Protein AF-A0A358XTC1-F1 (afdb_monomer)

Radius of gyration: 21.48 Å;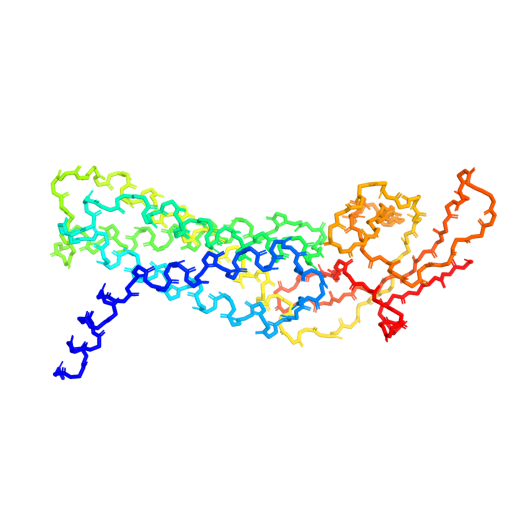 Cα contacts (8 Å, |Δi|>4): 355; chains: 1; bounding box: 46×31×72 Å

pLDDT: mean 82.78, std 14.04, range [40.97, 97.81]

Secondary structure (DSSP, 8-state):
-HHHHHHHHHHHHTHHHHHHHHHHHHHHHHHHHHHH--HHHHHHHHHHHHHHHHHHHHHHTSHHHHTTTHHHHHHHHHHHHHHHHHHHHEEESSTTTTHHHHHHHHHHHHHHHHHHHHTTSSPPPTTS-HHHHHHHHHHHHHHHHHHHHHHHHHTT--EEEEEEEEEEEEEPS--BTTB--EEEEESSTTT-EEEEEETTPPPPSSSSPPPEEEEEEEEE-TTS-EEEESEE-STTTTTEEEE-

Foldseek 3Di:
DVVVVVVLVVCLVCLVVLLVVLVVVLVCCVQCVQVPDDLVVLVVLLVSLVVSVVSCLVNQQDPVCVVVVVSLVSSLSSLLSSLVSLLQFKQFLDSCVCLVVLLVQLVVQLVVVVVCVVVVVGDHDPVDDPVVSSVSSSVSSSSSSNSVVSSQFPPPFDAWDDKWKWWWADFDPPPRNYDTWIFTATPPCSSGTGTAAAAQDDFDDDPVTDIWMKIFTWTQTPVRIIIGGRYDHPVNCVGMDTDD

Mean predicted aligned error: 7.84 Å

Structure (mmCIF, N/CA/C/O backbone):
data_AF-A0A358XTC1-F1
#
_entry.id   AF-A0A358XTC1-F1
#
loop_
_atom_site.group_PDB
_atom_site.id
_atom_site.type_symbol
_atom_site.label_atom_id
_atom_site.label_alt_id
_atom_site.label_comp_id
_atom_site.label_asym_id
_atom_site.label_entity_id
_atom_site.label_seq_id
_atom_site.pdbx_PDB_ins_code
_atom_site.Cartn_x
_atom_site.Cartn_y
_atom_site.Cartn_z
_atom_site.occupancy
_atom_site.B_iso_or_equiv
_atom_site.auth_seq_id
_atom_site.auth_comp_id
_atom_site.auth_asym_id
_atom_site.auth_atom_id
_atom_site.pdbx_PDB_model_num
ATOM 1 N N . MET A 1 1 ? 1.860 5.366 35.674 1.00 51.00 1 MET A N 1
ATOM 2 C CA . MET A 1 1 ? 0.379 5.425 35.571 1.00 51.00 1 MET A CA 1
ATOM 3 C C . MET A 1 1 ? -0.153 6.799 35.137 1.00 51.00 1 MET A C 1
ATOM 5 O O . MET A 1 1 ? -0.854 6.856 34.137 1.00 51.00 1 MET A O 1
ATOM 9 N N . ARG A 1 2 ? 0.232 7.910 35.792 1.00 54.53 2 ARG A N 1
ATOM 10 C CA . ARG A 1 2 ? -0.269 9.278 35.498 1.00 54.53 2 ARG A CA 1
ATOM 11 C C . ARG A 1 2 ? 0.039 9.803 34.082 1.00 54.53 2 ARG A C 1
ATOM 13 O O . ARG A 1 2 ? -0.795 10.479 33.496 1.00 54.53 2 ARG A O 1
ATOM 20 N N . ILE A 1 3 ? 1.214 9.480 33.532 1.00 47.91 3 ILE A N 1
ATOM 21 C CA . ILE A 1 3 ? 1.627 9.902 32.178 1.00 47.91 3 ILE A CA 1
ATOM 22 C C . ILE A 1 3 ? 0.848 9.136 31.104 1.00 47.91 3 ILE A C 1
ATOM 24 O O . ILE A 1 3 ? 0.299 9.756 30.208 1.00 47.91 3 ILE A O 1
ATOM 28 N N . ILE A 1 4 ? 0.720 7.812 31.240 1.00 51.00 4 ILE A N 1
ATOM 29 C CA . ILE A 1 4 ? -0.039 6.960 30.305 1.00 51.00 4 ILE A CA 1
ATOM 30 C C . ILE A 1 4 ? -1.522 7.364 30.278 1.00 51.00 4 ILE A C 1
ATOM 32 O O . ILE A 1 4 ? -2.115 7.459 29.207 1.00 51.00 4 ILE A O 1
ATOM 36 N N . GLN A 1 5 ? -2.111 7.674 31.439 1.00 48.66 5 GLN A N 1
ATOM 37 C CA . GLN A 1 5 ? -3.472 8.215 31.511 1.00 48.66 5 GLN A CA 1
ATOM 38 C C . GLN A 1 5 ? -3.586 9.595 30.852 1.00 48.66 5 GLN A C 1
ATOM 40 O O . GLN A 1 5 ? -4.481 9.784 30.038 1.00 48.66 5 GLN A O 1
ATOM 45 N N . LYS A 1 6 ? -2.664 10.529 31.125 1.00 51.84 6 LYS A N 1
ATOM 46 C CA . LYS A 1 6 ? -2.651 11.848 30.464 1.00 51.84 6 LYS A CA 1
ATOM 47 C C . LYS A 1 6 ? -2.491 11.741 28.945 1.00 51.84 6 LYS A C 1
ATOM 49 O O . LYS A 1 6 ? -3.204 12.425 28.223 1.00 51.84 6 LYS A O 1
ATOM 54 N N . LEU A 1 7 ? -1.616 10.855 28.468 1.00 51.22 7 LEU A N 1
ATOM 55 C CA . LEU A 1 7 ? -1.411 10.590 27.043 1.00 51.22 7 LEU A CA 1
ATOM 56 C C . LEU A 1 7 ? -2.676 9.997 26.408 1.00 51.22 7 LEU A C 1
ATOM 58 O O . LEU A 1 7 ? -3.082 10.397 25.323 1.00 51.22 7 LEU A O 1
ATOM 62 N N . SER A 1 8 ? -3.339 9.079 27.117 1.00 53.41 8 SER A N 1
ATOM 63 C CA . SER A 1 8 ? -4.599 8.475 26.687 1.00 53.41 8 SER A CA 1
ATOM 64 C C . SER A 1 8 ? -5.725 9.500 26.542 1.00 53.41 8 SER A C 1
ATOM 66 O O . SER A 1 8 ? -6.466 9.418 25.566 1.00 53.41 8 SER A O 1
ATOM 68 N N . THR A 1 9 ? -5.864 10.434 27.486 1.00 58.41 9 THR A N 1
ATOM 69 C CA . THR A 1 9 ? -6.885 11.492 27.433 1.00 58.41 9 THR A CA 1
ATOM 70 C C . THR A 1 9 ? -6.566 12.513 26.340 1.00 58.41 9 THR A C 1
ATOM 72 O O . THR A 1 9 ? -7.427 12.819 25.523 1.00 58.41 9 THR A O 1
ATOM 75 N N . TYR A 1 10 ? -5.304 12.941 26.246 1.00 57.19 10 TYR A N 1
ATOM 76 C CA . TYR A 1 10 ? -4.833 13.877 25.222 1.00 57.19 10 TYR A CA 1
ATOM 77 C C . TYR A 1 10 ? -5.059 13.355 23.794 1.00 57.19 10 TYR A C 1
ATOM 79 O O . TYR A 1 10 ? -5.548 14.077 22.930 1.00 57.19 10 TYR A O 1
ATOM 87 N N . LEU A 1 11 ? -4.758 12.076 23.545 1.00 59.78 11 LEU A N 1
ATOM 88 C CA . LEU A 1 11 ? -4.953 11.454 22.231 1.00 59.78 11 LEU A CA 1
ATOM 89 C C . LEU A 1 11 ? -6.432 11.303 21.850 1.00 59.78 11 LEU A C 1
ATOM 91 O O . LEU A 1 11 ? -6.759 11.340 20.668 1.00 59.78 11 LEU A O 1
ATOM 95 N N . ASN A 1 12 ? -7.330 11.158 22.828 1.00 64.12 12 ASN A N 1
ATOM 96 C CA . ASN A 1 12 ? -8.766 11.098 22.563 1.00 64.12 12 ASN A CA 1
ATOM 97 C C . ASN A 1 12 ? -9.320 12.482 22.187 1.00 64.12 12 ASN A C 1
ATOM 99 O O . ASN A 1 12 ? -10.089 12.589 21.237 1.00 64.12 12 ASN A O 1
ATOM 103 N N . GLU A 1 13 ? -8.885 13.541 22.874 1.00 67.75 13 GLU A N 1
ATOM 104 C CA . GLU A 1 13 ? -9.293 14.926 22.586 1.00 67.75 13 GLU A CA 1
ATOM 105 C C . GLU A 1 13 ? -8.773 15.440 21.236 1.00 67.75 13 GLU A C 1
ATOM 107 O O . GLU A 1 13 ? -9.371 16.329 20.631 1.00 67.75 13 GLU A O 1
ATOM 112 N N . LYS A 1 14 ? -7.653 14.892 20.752 1.00 78.12 14 LYS A N 1
ATOM 113 C CA . LYS A 1 14 ? -7.018 15.293 19.487 1.00 78.12 14 LYS A CA 1
ATOM 114 C C . LYS A 1 14 ? -7.319 14.365 18.311 1.00 78.12 14 LYS A C 1
ATOM 116 O O . LYS A 1 14 ? -6.850 14.645 17.211 1.00 78.12 14 LYS A O 1
ATOM 121 N N . PHE A 1 15 ? -8.098 13.299 18.511 1.00 83.25 15 PHE A N 1
ATOM 122 C CA . PHE A 1 15 ? -8.367 12.299 17.473 1.00 83.25 15 PHE A CA 1
ATOM 123 C C . PHE A 1 15 ? -8.977 12.912 16.204 1.00 83.25 15 PHE A C 1
ATOM 125 O O . PHE A 1 15 ? -8.478 12.655 15.114 1.00 83.25 15 PHE A O 1
ATOM 132 N N . ASP A 1 16 ? -9.968 13.794 16.339 1.00 83.31 16 ASP A N 1
ATOM 133 C CA . ASP A 1 16 ? -10.553 14.523 15.206 1.00 83.31 16 ASP A CA 1
ATOM 134 C C . ASP A 1 16 ? -9.508 15.303 14.401 1.00 83.31 16 ASP A C 1
ATOM 136 O O . ASP A 1 16 ? -9.517 15.283 13.173 1.00 83.31 16 ASP A O 1
ATOM 140 N N . GLY A 1 17 ? -8.596 15.987 15.099 1.00 85.00 17 GLY A N 1
ATOM 141 C CA . GLY A 1 17 ? -7.529 16.760 14.470 1.00 85.00 17 GLY A CA 1
ATOM 142 C C . GLY A 1 17 ? -6.557 15.866 13.706 1.00 85.00 17 GLY A C 1
ATOM 143 O O . GLY A 1 17 ? -6.143 16.216 12.607 1.00 85.00 17 GLY A O 1
ATOM 144 N N . LEU A 1 18 ? -6.242 14.685 14.246 1.00 89.12 18 LEU A N 1
ATOM 145 C CA . LEU A 1 18 ? -5.418 13.690 13.556 1.00 89.12 18 LEU A CA 1
ATOM 146 C C . LEU A 1 18 ? -6.116 13.134 12.312 1.00 89.12 18 LEU A C 1
ATOM 148 O O . LEU A 1 18 ? -5.469 13.000 11.278 1.00 89.12 18 LEU A O 1
ATOM 152 N N . VAL A 1 19 ? -7.423 12.862 12.381 1.00 89.19 19 VAL A N 1
ATOM 153 C CA . VAL A 1 19 ? -8.210 12.450 11.207 1.00 89.19 19 VAL A CA 1
ATOM 154 C C . VAL A 1 19 ? -8.198 13.551 10.145 1.00 89.19 19 VAL A C 1
ATOM 156 O O . VAL A 1 19 ? -7.972 13.257 8.977 1.00 89.19 19 VAL A O 1
ATOM 159 N N . LEU A 1 20 ? -8.360 14.819 10.532 1.00 89.56 20 LEU A N 1
ATOM 160 C CA . LEU A 1 20 ? -8.309 15.944 9.596 1.00 89.56 20 LEU A CA 1
ATOM 161 C C . LEU A 1 20 ? -6.930 16.093 8.935 1.00 89.56 20 LEU A C 1
ATOM 163 O O . LEU A 1 20 ? -6.855 16.252 7.720 1.00 89.56 20 LEU A O 1
ATOM 167 N N . ILE A 1 21 ? -5.843 15.970 9.704 1.00 91.44 21 ILE A N 1
ATOM 168 C CA . ILE A 1 21 ? -4.476 15.927 9.156 1.00 91.44 21 ILE A CA 1
ATOM 169 C C . ILE A 1 21 ? -4.325 14.743 8.193 1.00 91.44 21 ILE A C 1
ATOM 171 O O . ILE A 1 21 ? -3.761 14.900 7.116 1.00 91.44 21 ILE A O 1
ATOM 175 N N . GLY A 1 22 ? -4.866 13.575 8.542 1.00 91.19 22 GLY A N 1
ATOM 176 C CA . GLY A 1 22 ? -4.849 12.407 7.668 1.00 91.19 22 GLY A CA 1
ATOM 177 C C . GLY A 1 22 ? -5.571 12.633 6.349 1.00 91.19 22 GLY A C 1
ATOM 178 O O . GLY A 1 22 ? -5.037 12.269 5.312 1.00 91.19 22 GLY A O 1
ATOM 179 N N . LEU A 1 23 ? -6.724 13.300 6.352 1.00 91.62 23 LEU A N 1
ATOM 180 C CA . LEU A 1 23 ? -7.434 13.641 5.116 1.00 91.62 23 LEU A CA 1
ATOM 181 C C . LEU A 1 23 ? -6.667 14.642 4.250 1.00 91.62 23 LEU A C 1
ATOM 183 O O . LEU A 1 23 ? -6.679 14.521 3.028 1.00 91.62 23 LEU A O 1
ATOM 187 N N . LEU A 1 24 ? -5.981 15.612 4.861 1.00 92.00 24 LEU A N 1
ATOM 188 C CA . LEU A 1 24 ? -5.084 16.503 4.122 1.00 92.00 24 LEU A CA 1
ATOM 189 C C . LEU A 1 24 ? -3.964 15.704 3.445 1.00 92.00 24 LEU A C 1
ATOM 191 O O . LEU A 1 24 ? -3.685 15.930 2.271 1.00 92.00 24 LEU A O 1
ATOM 195 N N . LEU A 1 25 ? -3.368 14.739 4.153 1.00 91.19 25 LEU A N 1
ATOM 196 C CA . LEU A 1 25 ? -2.360 13.847 3.578 1.00 91.19 25 LEU A CA 1
ATOM 197 C C . LEU A 1 25 ? -2.931 12.991 2.444 1.00 91.19 25 LEU A C 1
ATOM 199 O O . LEU A 1 25 ? -2.279 12.889 1.413 1.00 91.19 25 LEU A O 1
ATOM 203 N N . VAL A 1 26 ? -4.146 12.448 2.589 1.00 90.69 26 VAL A N 1
ATOM 204 C CA . VAL A 1 26 ? -4.839 11.724 1.506 1.00 90.69 26 VAL A CA 1
ATOM 205 C C . VAL A 1 26 ? -4.944 12.602 0.262 1.00 90.69 26 VAL A C 1
ATOM 207 O O . VAL A 1 26 ? -4.554 12.175 -0.814 1.00 90.69 26 VAL A O 1
ATOM 210 N N . MET A 1 27 ? -5.411 13.847 0.393 1.00 88.31 27 MET A N 1
ATOM 211 C CA . MET A 1 27 ? -5.527 14.751 -0.759 1.00 88.31 27 MET A CA 1
ATOM 212 C C . MET A 1 27 ? -4.170 15.055 -1.402 1.00 88.31 27 MET A C 1
ATOM 214 O O . MET A 1 27 ? -4.083 15.130 -2.627 1.00 88.31 27 MET A O 1
ATOM 218 N N . ILE A 1 28 ? -3.115 15.209 -0.598 1.00 87.12 28 ILE A N 1
ATOM 219 C CA . ILE A 1 28 ? -1.752 15.430 -1.094 1.00 87.12 28 ILE A CA 1
ATOM 220 C C . ILE A 1 28 ? -1.246 14.199 -1.853 1.00 87.12 28 ILE A C 1
ATOM 222 O O . ILE A 1 28 ? -0.764 14.350 -2.972 1.00 87.12 28 ILE A O 1
ATOM 226 N N . PHE A 1 29 ? -1.374 12.994 -1.293 1.00 85.81 29 PHE A N 1
ATOM 227 C CA . PHE A 1 29 ? -0.925 11.763 -1.951 1.00 85.81 29 PHE A CA 1
ATOM 228 C C . PHE A 1 29 ? -1.752 11.426 -3.187 1.00 85.81 29 PHE A C 1
ATOM 230 O O . PHE A 1 29 ? -1.184 11.070 -4.212 1.00 85.81 29 PHE A O 1
ATOM 237 N N . TYR A 1 30 ? -3.060 11.647 -3.150 1.00 81.06 30 TYR A N 1
ATOM 238 C CA . TYR A 1 30 ? -3.902 11.472 -4.323 1.00 81.06 30 TYR A CA 1
ATOM 239 C C . TYR A 1 30 ? -3.522 12.441 -5.456 1.00 81.06 30 TYR A C 1
ATOM 241 O O . TYR A 1 30 ? -3.531 12.069 -6.626 1.00 81.06 30 TYR A O 1
ATOM 249 N N . SER A 1 31 ? -3.153 13.685 -5.121 1.00 77.62 31 SER A N 1
ATOM 250 C CA . SER A 1 31 ? -2.841 14.720 -6.122 1.00 77.62 31 SER A CA 1
ATOM 251 C C . SER A 1 31 ? -1.387 14.702 -6.604 1.00 77.62 31 SER A C 1
ATOM 253 O O . SER A 1 31 ? -1.116 15.098 -7.728 1.00 77.62 31 SER A O 1
ATOM 255 N N . ALA A 1 32 ? -0.439 14.303 -5.756 1.00 76.44 32 ALA A N 1
ATOM 256 C CA . ALA A 1 32 ? 1.000 14.425 -6.010 1.00 76.44 32 ALA A CA 1
ATOM 257 C C . ALA A 1 32 ? 1.781 13.145 -5.669 1.00 76.44 32 ALA A C 1
ATOM 259 O O . ALA A 1 32 ? 3.006 13.175 -5.545 1.00 76.44 32 ALA A O 1
ATOM 260 N N . GLY A 1 33 ? 1.089 12.015 -5.503 1.00 66.81 33 GLY A N 1
ATOM 261 C CA . GLY A 1 33 ? 1.662 10.760 -5.016 1.00 66.81 33 GLY A CA 1
ATOM 262 C C . GLY A 1 33 ? 2.868 10.292 -5.814 1.00 66.81 33 GLY A C 1
ATOM 263 O O . GLY A 1 33 ? 3.858 9.910 -5.214 1.00 66.81 33 GLY A O 1
ATOM 264 N N . PHE A 1 34 ? 2.845 10.424 -7.139 1.00 69.44 34 PHE A N 1
ATOM 265 C CA . PHE A 1 34 ? 3.958 10.033 -8.010 1.00 69.44 34 PHE A CA 1
ATOM 266 C C . PHE A 1 34 ? 5.207 10.934 -7.867 1.00 69.44 34 PHE A C 1
ATOM 268 O O . PHE A 1 34 ? 6.307 10.434 -8.050 1.00 69.44 34 PHE A O 1
ATOM 275 N N . MET A 1 35 ? 5.076 12.222 -7.496 1.00 72.94 35 MET A N 1
ATOM 276 C CA . MET A 1 35 ? 6.236 13.095 -7.188 1.00 72.94 35 MET A CA 1
ATOM 277 C C . MET A 1 35 ? 6.777 12.865 -5.779 1.00 72.94 35 MET A C 1
ATOM 279 O O . MET A 1 35 ? 7.941 13.130 -5.496 1.00 72.94 35 MET A O 1
ATOM 283 N N . LEU A 1 36 ? 5.901 12.460 -4.861 1.00 73.56 36 LEU A N 1
ATOM 284 C CA . LEU A 1 36 ? 6.209 12.366 -3.436 1.00 73.56 36 LEU A CA 1
ATOM 285 C C . LEU A 1 36 ? 6.512 10.937 -2.993 1.00 73.56 36 LEU A C 1
ATOM 287 O O . LEU A 1 36 ? 6.860 10.725 -1.830 1.00 73.56 36 LEU A O 1
ATOM 291 N N . PHE A 1 37 ? 6.347 9.944 -3.866 1.00 84.56 37 PHE A N 1
ATOM 292 C CA . PHE A 1 37 ? 6.520 8.561 -3.471 1.00 84.56 37 PHE A CA 1
ATOM 293 C C . PHE A 1 37 ? 7.992 8.257 -3.204 1.00 84.56 37 PHE A C 1
ATOM 295 O O . PHE A 1 37 ? 8.850 8.281 -4.077 1.00 84.56 37 PHE A O 1
ATOM 302 N N . ASN A 1 38 ? 8.266 7.906 -1.955 1.00 86.94 38 ASN A N 1
ATOM 303 C CA . ASN A 1 38 ? 9.496 7.268 -1.525 1.00 86.94 38 ASN A CA 1
ATOM 304 C C . ASN A 1 38 ? 9.128 6.314 -0.387 1.00 86.94 38 ASN A C 1
ATOM 306 O O . ASN A 1 38 ? 8.234 6.599 0.412 1.00 86.94 38 ASN A O 1
ATOM 310 N N . GLN A 1 39 ? 9.844 5.202 -0.265 1.00 89.94 39 GLN A N 1
ATOM 311 C CA . GLN A 1 39 ? 9.665 4.197 0.781 1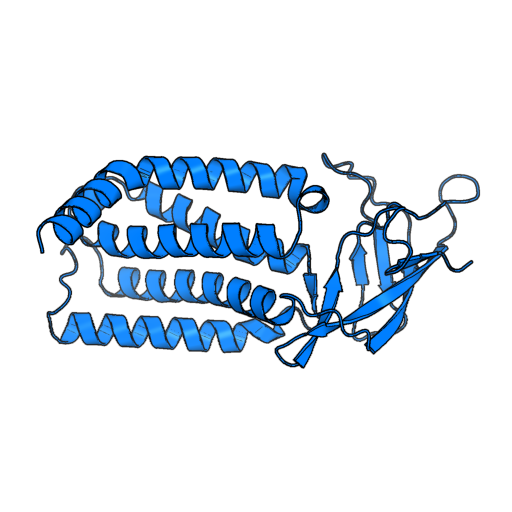.00 89.94 39 GLN A CA 1
ATOM 312 C C . GLN A 1 39 ? 9.668 4.796 2.199 1.00 89.94 39 GLN A C 1
ATOM 314 O O . GLN A 1 39 ? 8.903 4.350 3.051 1.00 89.94 39 GLN A O 1
ATOM 319 N N . TYR A 1 40 ? 10.465 5.839 2.461 1.00 90.88 40 TYR A N 1
ATOM 320 C CA . TYR A 1 40 ? 10.464 6.537 3.757 1.00 90.88 40 TYR A CA 1
ATOM 321 C C . TYR A 1 40 ? 9.175 7.324 4.014 1.00 90.88 40 TYR A C 1
ATOM 323 O O . TYR A 1 40 ? 8.672 7.348 5.138 1.00 90.88 40 TYR A O 1
ATOM 331 N N . ILE A 1 41 ? 8.625 7.947 2.972 1.00 91.06 41 ILE A N 1
ATOM 332 C CA . ILE A 1 41 ? 7.361 8.684 3.041 1.00 91.06 41 ILE A CA 1
ATOM 333 C C . ILE A 1 41 ? 6.202 7.695 3.204 1.00 91.06 41 ILE A C 1
ATOM 335 O O . ILE A 1 41 ? 5.353 7.886 4.075 1.00 91.06 41 ILE A O 1
ATOM 339 N N . ALA A 1 42 ? 6.219 6.589 2.454 1.00 92.25 42 ALA A N 1
ATOM 340 C CA . ALA A 1 42 ? 5.262 5.498 2.607 1.00 92.25 42 ALA A CA 1
ATOM 341 C C . ALA A 1 42 ? 5.323 4.876 4.013 1.00 92.25 42 ALA A C 1
ATOM 343 O O . ALA A 1 42 ? 4.281 4.620 4.612 1.00 92.25 42 ALA A O 1
ATOM 344 N N . LEU A 1 43 ? 6.519 4.705 4.590 1.00 95.06 43 LEU A N 1
ATOM 345 C CA . LEU A 1 43 ? 6.688 4.257 5.975 1.00 95.06 43 LEU A CA 1
ATOM 346 C C . LEU A 1 43 ? 6.096 5.251 6.973 1.00 95.06 43 LEU A C 1
ATOM 348 O O . LEU A 1 43 ? 5.351 4.846 7.866 1.00 95.06 43 LEU A O 1
ATOM 352 N N . PHE A 1 44 ? 6.397 6.542 6.828 1.00 94.38 44 PHE A N 1
ATOM 353 C CA . PHE A 1 44 ? 5.830 7.573 7.693 1.00 94.38 44 PHE A CA 1
ATOM 354 C C . PHE A 1 44 ? 4.296 7.564 7.635 1.00 94.38 44 PHE A C 1
ATOM 356 O O . PHE A 1 44 ? 3.635 7.552 8.677 1.00 94.38 44 PHE A O 1
ATOM 363 N N . TYR A 1 45 ? 3.725 7.493 6.431 1.00 93.81 45 TYR A N 1
ATOM 364 C CA . TYR A 1 45 ? 2.278 7.448 6.244 1.00 93.81 45 TYR A CA 1
ATOM 365 C C . TYR A 1 45 ? 1.652 6.139 6.754 1.00 93.81 45 TYR A C 1
ATOM 367 O O . TYR A 1 45 ? 0.589 6.160 7.376 1.00 93.81 45 TYR A O 1
ATOM 375 N N . GLY A 1 46 ? 2.334 5.003 6.595 1.00 95.06 46 GLY A N 1
ATOM 376 C CA . GLY A 1 46 ? 1.933 3.710 7.158 1.00 95.06 46 GLY A CA 1
ATOM 377 C C . GLY A 1 46 ? 1.918 3.699 8.690 1.00 95.06 46 GLY A C 1
ATOM 378 O O . GLY A 1 46 ? 0.987 3.183 9.312 1.00 95.06 46 GLY A O 1
ATOM 379 N N . LEU A 1 47 ? 2.912 4.317 9.333 1.00 95.19 47 LEU A N 1
ATOM 380 C CA . LEU A 1 47 ? 2.932 4.483 10.790 1.00 95.19 47 LEU A CA 1
ATOM 381 C C . LEU A 1 47 ? 1.816 5.422 11.263 1.00 95.19 47 LEU A C 1
ATOM 383 O O . LEU A 1 47 ? 1.139 5.140 12.254 1.00 95.19 47 LEU A O 1
ATOM 387 N N . PHE A 1 48 ? 1.595 6.520 10.539 1.00 94.31 48 PHE A N 1
ATOM 388 C CA . PHE A 1 48 ? 0.555 7.494 10.852 1.00 94.31 48 PHE A CA 1
ATOM 389 C C . PHE A 1 48 ? -0.862 6.910 10.708 1.00 94.31 48 PHE A C 1
ATOM 391 O O . PHE A 1 48 ? -1.671 7.013 11.632 1.00 94.31 48 PHE A O 1
ATOM 398 N N . SER A 1 49 ? -1.154 6.232 9.595 1.00 94.81 49 SER A N 1
ATOM 399 C CA . SER A 1 49 ? -2.435 5.546 9.364 1.00 94.81 49 SER A CA 1
ATOM 400 C C . SER A 1 49 ? -2.672 4.421 10.379 1.00 94.81 49 SER A C 1
ATOM 402 O O . SER A 1 49 ? -3.777 4.298 10.911 1.00 94.81 49 SER A O 1
ATOM 404 N N . GLY A 1 50 ? -1.628 3.668 10.745 1.00 93.69 50 GLY A N 1
ATOM 405 C CA . GLY A 1 50 ? -1.685 2.664 11.810 1.00 93.69 50 GLY A CA 1
ATOM 406 C C . GLY A 1 50 ? -2.023 3.265 13.178 1.00 93.69 50 GLY A C 1
ATOM 407 O O . GLY A 1 50 ? -2.872 2.736 13.901 1.00 93.69 50 GLY A O 1
ATOM 408 N N . LEU A 1 51 ? -1.427 4.411 13.526 1.00 91.88 51 LEU A N 1
ATOM 409 C CA . LEU A 1 51 ? -1.759 5.138 14.753 1.00 91.88 51 LEU A CA 1
ATOM 410 C C . LEU A 1 51 ? -3.226 5.590 14.759 1.00 91.88 51 LEU A C 1
ATOM 412 O O . LEU A 1 51 ? -3.922 5.377 15.755 1.00 91.88 51 LEU A O 1
ATOM 416 N N . ILE A 1 52 ? -3.711 6.174 13.658 1.00 90.56 52 ILE A N 1
ATOM 417 C CA . ILE A 1 52 ? -5.119 6.576 13.518 1.00 90.56 52 ILE A CA 1
ATOM 418 C C . ILE A 1 52 ? -6.039 5.369 13.693 1.00 90.56 52 ILE A C 1
ATOM 420 O O . ILE A 1 52 ? -7.017 5.461 14.433 1.00 90.56 52 ILE A O 1
ATOM 424 N N . LEU A 1 53 ? -5.706 4.228 13.090 1.00 90.75 53 LEU A N 1
ATOM 425 C CA . LEU A 1 53 ? -6.492 3.003 13.199 1.00 90.75 53 LEU A CA 1
ATOM 426 C C . LEU A 1 53 ? -6.592 2.498 14.648 1.00 90.75 53 LEU A C 1
ATOM 428 O O . LEU A 1 53 ? -7.679 2.165 15.132 1.00 90.75 53 LEU A O 1
ATOM 432 N N . VAL A 1 54 ? -5.473 2.488 15.377 1.00 87.75 54 VAL A N 1
ATOM 433 C CA . VAL A 1 54 ? -5.444 2.111 16.800 1.00 87.75 54 VAL A CA 1
ATOM 434 C C . VAL A 1 54 ? -6.301 3.064 17.637 1.00 87.75 54 VAL A C 1
ATOM 436 O O . VAL A 1 54 ? -7.089 2.619 18.479 1.00 87.75 54 VAL A O 1
ATOM 439 N N . LEU A 1 55 ? -6.178 4.374 17.406 1.00 84.75 55 LEU A N 1
ATOM 440 C CA . LEU A 1 55 ? -6.963 5.387 18.114 1.00 84.75 55 LEU A CA 1
ATOM 441 C C . LEU A 1 55 ? -8.453 5.293 17.784 1.00 84.75 55 LEU A C 1
ATOM 443 O O . LEU A 1 55 ? -9.281 5.413 18.686 1.00 84.75 55 LEU A O 1
ATOM 447 N N . PHE A 1 56 ? -8.797 5.007 16.533 1.00 84.50 56 PHE A N 1
ATOM 448 C CA . PHE A 1 56 ? -10.165 4.782 16.093 1.00 84.50 56 PHE A CA 1
ATOM 449 C C . PHE A 1 56 ? -10.801 3.613 16.844 1.00 84.50 56 PHE A C 1
ATOM 451 O O . PHE A 1 56 ? -11.829 3.798 17.490 1.00 84.50 56 PHE A O 1
ATOM 458 N N . PHE A 1 57 ? -10.168 2.435 16.878 1.00 81.38 57 PHE A N 1
ATOM 459 C CA . PHE A 1 57 ? -10.728 1.291 17.608 1.00 81.38 57 PHE A CA 1
ATOM 460 C C . PHE A 1 57 ? -10.819 1.508 19.117 1.00 81.38 57 PHE A C 1
ATOM 462 O O . PHE A 1 57 ? -11.740 0.986 19.757 1.00 81.38 57 PHE A O 1
ATOM 469 N N . LYS A 1 58 ? -9.882 2.270 19.690 1.00 78.62 58 LYS A N 1
ATOM 470 C CA . LYS A 1 58 ? -9.931 2.684 21.093 1.00 78.62 58 LYS A CA 1
ATOM 471 C C . LYS A 1 58 ? -11.128 3.605 21.351 1.00 78.62 58 LYS A C 1
ATOM 473 O O . LYS A 1 58 ? -11.882 3.357 22.291 1.00 78.62 58 LYS A O 1
ATOM 4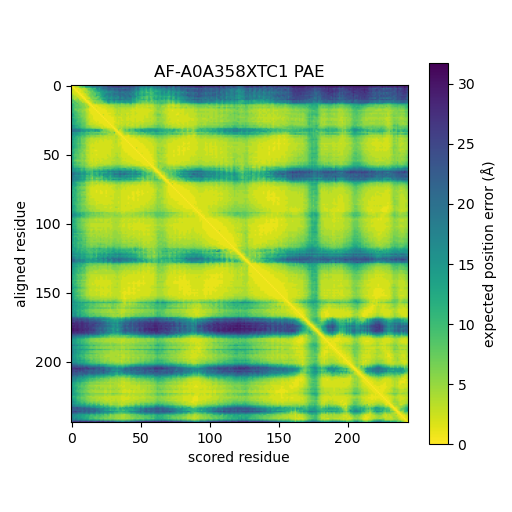78 N N . ASN A 1 59 ? -11.318 4.632 20.521 1.00 75.44 59 ASN A N 1
ATOM 479 C CA . ASN A 1 59 ? -12.378 5.630 20.679 1.00 75.44 59 ASN A CA 1
ATOM 480 C C . ASN A 1 59 ? -13.765 5.086 20.334 1.00 75.44 59 ASN A C 1
ATOM 482 O O . ASN A 1 59 ? -14.723 5.442 21.015 1.00 75.44 59 ASN A O 1
ATOM 486 N N . TRP A 1 60 ? -13.881 4.158 19.379 1.00 75.50 60 TRP A N 1
ATOM 487 C CA . TRP A 1 60 ? -15.145 3.506 19.005 1.00 75.50 60 TRP A CA 1
ATOM 488 C C . TRP A 1 60 ? -15.861 2.886 20.219 1.00 75.50 60 TRP A C 1
ATOM 490 O O . TRP A 1 60 ? -17.083 2.855 20.305 1.00 75.50 60 TRP A O 1
ATOM 500 N N . ARG A 1 61 ? -15.119 2.457 21.240 1.00 69.38 61 ARG A N 1
ATOM 501 C CA . ARG A 1 61 ? -15.698 1.856 22.453 1.00 69.38 61 ARG A CA 1
ATOM 502 C C . ARG A 1 61 ? -16.333 2.858 23.420 1.00 69.38 61 ARG A C 1
ATOM 504 O O . ARG A 1 61 ? -16.903 2.437 24.421 1.00 69.38 61 ARG A O 1
ATOM 511 N N . THR A 1 62 ? -16.224 4.15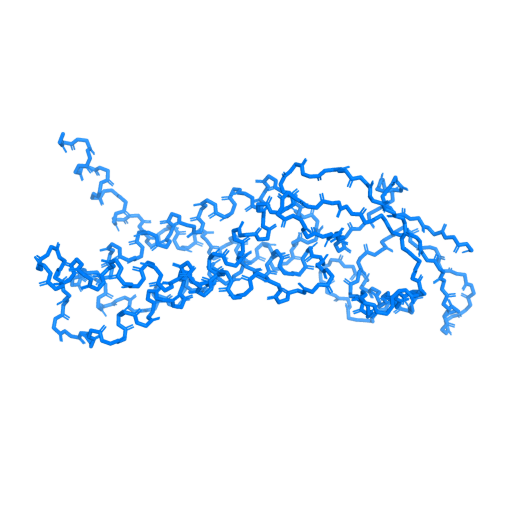7 23.158 1.00 66.19 62 THR A N 1
ATOM 512 C CA . THR A 1 62 ? -16.742 5.221 24.027 1.00 66.19 62 THR A CA 1
ATOM 513 C C . THR A 1 62 ? -18.064 5.775 23.493 1.00 66.19 62 THR A C 1
ATOM 515 O O . THR A 1 62 ? -18.261 5.857 22.282 1.00 66.19 62 THR A O 1
ATOM 518 N N . GLU A 1 63 ? -18.971 6.197 24.382 1.00 57.78 63 GLU A N 1
ATOM 519 C CA . GLU A 1 63 ? -20.255 6.813 23.989 1.00 57.78 63 GLU A CA 1
ATOM 520 C C . GLU A 1 63 ? -20.069 8.070 23.124 1.00 57.78 63 GLU A C 1
ATOM 522 O O . GLU A 1 63 ? -20.883 8.352 22.248 1.00 57.78 63 GLU A O 1
ATOM 527 N N . TYR A 1 64 ? -18.940 8.763 23.296 1.00 57.06 64 TYR A N 1
ATOM 528 C CA . TYR A 1 64 ? -18.524 9.912 22.491 1.00 57.06 64 TYR A CA 1
ATOM 529 C C . TYR A 1 64 ? -18.461 9.611 20.984 1.00 57.06 64 TYR A C 1
ATOM 531 O O . TYR A 1 64 ? -18.736 10.482 20.160 1.00 57.06 64 TYR A O 1
ATOM 539 N N . PHE A 1 65 ? -18.136 8.371 20.610 1.00 61.41 65 PHE A N 1
ATOM 540 C CA . PHE A 1 65 ? -17.969 7.975 19.215 1.00 61.41 65 PHE A CA 1
ATOM 541 C C . PHE A 1 65 ? -19.285 7.634 18.506 1.00 61.41 65 PHE A C 1
ATOM 543 O O . PHE A 1 65 ? -19.382 7.799 17.292 1.00 61.41 65 PHE A O 1
ATOM 550 N N . ILE A 1 66 ? -20.323 7.213 19.240 1.00 60.53 66 ILE A N 1
ATOM 551 C CA . ILE A 1 66 ? -21.645 6.900 18.660 1.00 60.53 66 ILE A CA 1
ATOM 552 C C . ILE A 1 66 ? -22.217 8.129 17.937 1.00 60.53 66 ILE A C 1
ATOM 554 O O . ILE A 1 66 ? -22.781 8.002 16.853 1.00 60.53 66 ILE A O 1
ATOM 558 N N . ASN A 1 67 ? -21.971 9.325 18.476 1.00 59.16 67 ASN A N 1
ATOM 559 C CA . ASN A 1 67 ? -22.403 10.594 17.888 1.00 59.16 67 ASN A CA 1
ATOM 560 C C . ASN A 1 67 ? -21.485 11.107 16.758 1.00 59.16 67 ASN A C 1
ATOM 562 O O . ASN A 1 67 ? -21.730 12.181 16.214 1.00 59.16 67 ASN A O 1
ATOM 566 N N . ARG A 1 68 ? -20.416 10.376 16.406 1.00 66.62 68 ARG A N 1
ATOM 567 C CA . ARG A 1 68 ? -19.394 10.777 15.419 1.00 66.62 68 ARG A CA 1
ATOM 568 C C . ARG A 1 68 ? -19.052 9.666 14.427 1.00 66.62 68 ARG A C 1
ATOM 570 O O . ARG A 1 68 ? -17.913 9.550 13.979 1.00 66.62 68 ARG A O 1
ATOM 577 N N . SER A 1 69 ? -20.050 8.872 14.044 1.00 65.19 69 SER A N 1
ATOM 578 C CA . SER A 1 69 ? -19.921 7.762 13.087 1.00 65.19 69 SER A CA 1
ATOM 579 C C . SER A 1 69 ? -19.203 8.137 11.780 1.00 65.19 69 SER A C 1
ATOM 581 O O . SER A 1 69 ? -18.472 7.310 11.234 1.00 65.19 69 SER A O 1
ATOM 583 N N . GLY A 1 70 ? -19.321 9.392 11.325 1.00 73.38 70 GLY A N 1
ATOM 584 C CA . GLY A 1 70 ? -18.600 9.921 10.160 1.00 73.38 70 GLY A CA 1
ATOM 585 C C . GLY A 1 70 ? -17.073 9.795 10.246 1.00 73.38 70 GLY A C 1
ATOM 586 O O . GLY A 1 70 ? -16.427 9.569 9.227 1.00 73.38 70 GLY A O 1
ATOM 587 N N . LEU A 1 71 ? -16.482 9.823 11.448 1.00 80.88 71 LEU A N 1
ATOM 588 C CA . LEU A 1 71 ? -15.036 9.633 11.629 1.00 80.88 71 LEU A CA 1
ATOM 589 C C . LEU A 1 71 ? -14.570 8.221 11.251 1.00 80.88 71 LEU A C 1
ATOM 591 O O . LEU A 1 71 ? -13.404 8.040 10.902 1.00 80.88 71 LEU A O 1
ATOM 595 N N . GLY A 1 72 ? -15.457 7.221 11.297 1.00 82.44 72 GLY A N 1
ATOM 596 C CA . GLY A 1 72 ? -15.123 5.861 10.880 1.00 82.44 72 GLY A CA 1
ATOM 597 C C . GLY A 1 72 ? -14.895 5.750 9.381 1.00 82.44 72 GLY A C 1
ATOM 598 O O . GLY A 1 72 ? -13.904 5.158 8.964 1.00 82.44 72 GLY A O 1
ATOM 599 N N . LEU A 1 73 ? -15.746 6.393 8.578 1.00 87.06 73 LEU A N 1
ATOM 600 C CA . LEU A 1 73 ? -15.556 6.458 7.130 1.00 87.06 73 LEU A CA 1
ATOM 601 C C . LEU A 1 73 ? -14.250 7.180 6.780 1.00 87.06 73 LEU A C 1
ATOM 603 O O . LEU A 1 73 ? -13.473 6.687 5.973 1.00 87.06 73 LEU A O 1
ATOM 607 N N . LEU A 1 74 ? -13.971 8.308 7.434 1.00 91.00 74 LEU A N 1
ATOM 608 C CA . LEU A 1 74 ? -12.745 9.075 7.193 1.00 91.00 74 LEU A CA 1
ATOM 609 C C . LEU A 1 74 ? -11.490 8.284 7.588 1.00 91.00 74 LEU A C 1
ATOM 611 O O . LEU A 1 74 ? -10.506 8.278 6.855 1.00 91.00 74 LEU A O 1
ATOM 615 N N . THR A 1 75 ? -11.543 7.548 8.702 1.00 91.44 75 THR A N 1
ATOM 616 C CA . THR A 1 75 ? -10.462 6.628 9.091 1.00 91.44 75 THR A CA 1
ATOM 617 C C . THR A 1 75 ? -10.269 5.533 8.042 1.00 91.44 75 THR A C 1
ATOM 619 O O . THR A 1 75 ? -9.133 5.186 7.727 1.00 91.44 75 THR A O 1
ATOM 622 N N . PHE A 1 76 ? -11.360 5.003 7.478 1.00 91.94 76 PHE A N 1
ATOM 623 C CA . PHE A 1 76 ? -11.277 3.985 6.433 1.00 91.94 76 PHE A CA 1
ATOM 624 C C . PHE A 1 76 ? -10.595 4.531 5.186 1.00 91.94 76 PHE A C 1
ATOM 626 O O . PHE A 1 76 ? -9.688 3.888 4.679 1.00 91.94 76 PHE A O 1
ATOM 633 N N . VAL A 1 77 ? -10.974 5.733 4.745 1.00 94.06 77 VAL A N 1
ATOM 634 C CA . VAL A 1 77 ? -10.357 6.405 3.593 1.00 94.06 77 VAL A CA 1
ATOM 635 C C . VAL A 1 77 ? -8.852 6.582 3.798 1.00 94.06 77 VAL A C 1
ATOM 637 O O . VAL A 1 77 ? -8.086 6.273 2.897 1.00 94.06 77 VAL A O 1
ATOM 640 N N . ILE A 1 78 ? -8.406 6.991 4.990 1.00 94.94 78 ILE A N 1
ATOM 641 C CA . ILE A 1 78 ? -6.972 7.149 5.297 1.00 94.94 78 ILE A CA 1
ATOM 642 C C . ILE A 1 78 ? -6.219 5.812 5.199 1.00 94.94 78 ILE A C 1
ATOM 644 O O . ILE A 1 78 ? -5.136 5.743 4.621 1.00 94.94 78 ILE A O 1
ATOM 648 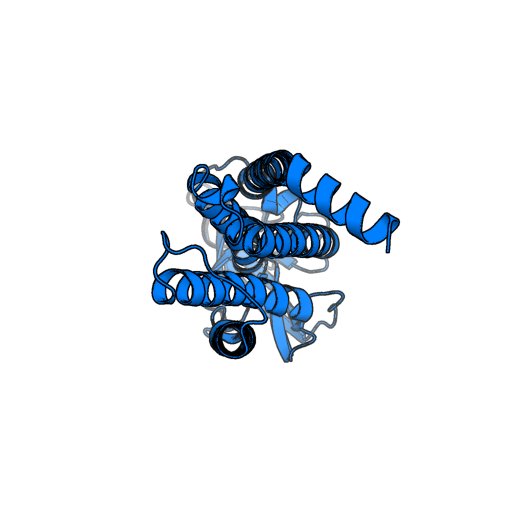N N . VAL A 1 79 ? -6.782 4.741 5.767 1.00 96.00 79 VAL A N 1
ATOM 649 C CA . VAL A 1 79 ? -6.165 3.403 5.733 1.00 96.00 79 VAL A CA 1
ATOM 650 C C . VAL A 1 79 ? -6.183 2.816 4.320 1.00 96.00 79 VAL A C 1
ATOM 652 O O . VAL A 1 79 ? -5.204 2.202 3.900 1.00 96.00 79 VAL A O 1
ATOM 655 N N . LEU A 1 80 ? -7.278 3.019 3.587 1.00 95.62 80 LEU A N 1
ATOM 656 C CA . LEU A 1 80 ? -7.420 2.593 2.201 1.00 95.62 80 LEU A CA 1
ATOM 657 C C . LEU A 1 80 ? -6.417 3.310 1.305 1.00 95.62 80 LEU A C 1
ATOM 659 O O . LEU A 1 80 ? -5.764 2.648 0.511 1.00 95.62 80 LEU A O 1
ATOM 663 N N . GLU A 1 81 ? -6.241 4.618 1.477 1.00 94.00 81 GLU A N 1
ATOM 664 C CA . GLU A 1 81 ? -5.267 5.397 0.715 1.00 94.00 81 GLU A CA 1
ATOM 665 C C . GLU A 1 81 ? -3.841 4.893 0.938 1.00 94.00 81 GLU A C 1
ATOM 667 O O . GLU A 1 81 ? -3.064 4.820 -0.002 1.00 94.00 81 GLU A O 1
ATOM 672 N N . PHE A 1 82 ? -3.478 4.491 2.160 1.00 94.94 82 PHE A N 1
ATOM 673 C CA . PHE A 1 82 ? -2.159 3.901 2.404 1.00 94.94 82 PHE A CA 1
ATOM 674 C C . PHE A 1 82 ? -1.947 2.606 1.603 1.00 94.94 82 PHE A C 1
ATOM 676 O O . PHE A 1 82 ? -0.893 2.419 0.995 1.00 94.94 82 PHE A O 1
ATOM 683 N N . ALA A 1 83 ? -2.949 1.724 1.581 1.00 95.25 83 ALA A N 1
ATOM 684 C CA . ALA A 1 83 ? -2.895 0.500 0.788 1.00 95.25 83 ALA A CA 1
ATOM 685 C C . ALA A 1 83 ? -2.895 0.795 -0.721 1.00 95.25 83 ALA A C 1
ATOM 687 O O . ALA A 1 83 ? -2.128 0.185 -1.463 1.00 95.25 83 ALA A O 1
ATOM 688 N N . PHE A 1 84 ? -3.718 1.750 -1.157 1.00 92.38 84 PHE A N 1
ATOM 689 C CA . PHE A 1 84 ? -3.836 2.168 -2.548 1.00 92.38 84 PHE A CA 1
ATOM 690 C C . PHE A 1 84 ? -2.555 2.824 -3.064 1.00 92.38 84 PHE A C 1
ATOM 692 O O . PHE A 1 84 ? -2.102 2.469 -4.142 1.00 92.38 84 PHE A O 1
ATOM 699 N N . LEU A 1 85 ? -1.921 3.698 -2.279 1.00 91.69 85 LEU A N 1
ATOM 700 C CA . LEU A 1 85 ? -0.641 4.321 -2.617 1.00 91.69 85 LEU A CA 1
ATOM 701 C C . LEU A 1 85 ? 0.414 3.263 -2.952 1.00 91.69 85 LEU A C 1
ATOM 703 O O . LEU A 1 85 ? 1.148 3.410 -3.922 1.00 91.69 85 LEU A O 1
ATOM 707 N N . LEU A 1 86 ? 0.488 2.188 -2.165 1.00 93.31 86 LEU A N 1
ATOM 708 C CA . LEU A 1 86 ? 1.439 1.106 -2.414 1.00 93.31 86 LEU A CA 1
ATOM 709 C C . LEU A 1 86 ? 1.027 0.218 -3.583 1.00 93.31 86 LEU A C 1
ATOM 711 O O . LEU A 1 86 ? 1.898 -0.177 -4.341 1.00 93.31 86 LEU A O 1
ATOM 715 N N . TYR A 1 87 ? -0.263 -0.066 -3.752 1.00 91.19 87 TYR A N 1
ATOM 716 C CA . TYR A 1 87 ? -0.765 -0.785 -4.925 1.00 91.19 87 TYR A CA 1
ATOM 717 C C . TYR A 1 87 ? -0.488 -0.026 -6.232 1.00 91.19 87 TYR A C 1
ATOM 719 O O . TYR A 1 87 ? -0.097 -0.622 -7.225 1.00 91.19 87 TYR A O 1
ATOM 727 N N . ASP A 1 88 ? -0.683 1.294 -6.237 1.00 88.56 88 ASP A N 1
ATOM 728 C CA . ASP A 1 88 ? -0.521 2.116 -7.433 1.00 88.56 88 ASP A CA 1
ATOM 729 C C . ASP A 1 88 ? 0.952 2.394 -7.747 1.00 88.56 88 ASP A C 1
ATOM 731 O O . ASP A 1 88 ? 1.356 2.346 -8.904 1.00 88.56 88 ASP A O 1
ATOM 735 N N . GLN A 1 89 ? 1.772 2.697 -6.736 1.00 88.88 89 GLN A N 1
ATOM 736 C CA . GLN A 1 89 ? 3.164 3.110 -6.954 1.00 88.88 89 GLN A CA 1
ATOM 737 C C . GLN A 1 89 ? 4.147 1.936 -7.057 1.00 88.88 89 GLN A C 1
ATOM 739 O O . GLN A 1 89 ? 5.277 2.130 -7.514 1.00 88.88 89 GLN A O 1
ATOM 744 N N . VAL A 1 90 ? 3.737 0.733 -6.644 1.00 91.69 90 VAL A N 1
ATOM 745 C CA . VAL A 1 90 ? 4.566 -0.476 -6.646 1.00 91.69 90 VAL A CA 1
ATOM 746 C C . VAL A 1 90 ? 3.837 -1.585 -7.384 1.00 91.69 90 VAL A C 1
ATOM 748 O O . VAL A 1 90 ? 2.891 -2.173 -6.867 1.00 91.69 90 VAL A O 1
ATOM 751 N N . HIS A 1 91 ? 4.345 -1.929 -8.562 1.00 92.94 91 HIS A N 1
ATOM 752 C CA . HIS A 1 91 ? 3.825 -3.045 -9.343 1.00 92.94 91 HIS A CA 1
ATOM 753 C C . HIS A 1 91 ? 4.484 -4.334 -8.879 1.00 92.94 91 HIS A C 1
ATOM 755 O O . HIS A 1 91 ? 5.703 -4.489 -8.999 1.00 92.94 91 HIS A O 1
ATOM 761 N N . LEU A 1 92 ? 3.686 -5.264 -8.361 1.00 92.69 92 LEU A N 1
ATOM 762 C CA . LEU A 1 92 ? 4.131 -6.633 -8.120 1.00 92.69 92 LEU A CA 1
ATOM 763 C C . LEU A 1 92 ? 3.831 -7.471 -9.360 1.00 92.69 92 LEU A C 1
ATOM 765 O O . LEU A 1 92 ? 2.968 -7.140 -10.170 1.00 92.69 92 LEU A O 1
ATOM 769 N N . LYS A 1 93 ? 4.522 -8.602 -9.502 1.00 88.19 93 LYS A N 1
ATOM 770 C CA . LYS A 1 93 ? 4.213 -9.550 -10.582 1.00 88.19 93 LYS A CA 1
ATOM 771 C C . LYS A 1 93 ? 2.762 -10.051 -10.487 1.00 88.19 93 LYS A C 1
ATOM 773 O O . LYS A 1 93 ? 2.058 -10.111 -11.485 1.00 88.19 93 LYS A O 1
ATOM 778 N N . ASP A 1 94 ? 2.320 -10.334 -9.263 1.00 89.69 94 ASP A N 1
ATOM 779 C CA . ASP A 1 94 ? 0.921 -10.545 -8.893 1.00 89.69 94 ASP A CA 1
ATOM 780 C C . ASP A 1 94 ? 0.544 -9.520 -7.816 1.00 89.69 94 ASP A C 1
ATOM 782 O O . ASP A 1 94 ? 0.957 -9.641 -6.660 1.00 89.69 94 ASP A O 1
ATOM 786 N N . ASP A 1 95 ? -0.237 -8.500 -8.180 1.00 86.12 95 ASP A N 1
ATOM 787 C CA . ASP A 1 95 ? -0.634 -7.450 -7.232 1.00 86.12 95 ASP A CA 1
ATOM 788 C C . ASP A 1 95 ? -1.506 -7.997 -6.099 1.00 86.12 95 ASP A C 1
ATOM 790 O O . ASP A 1 95 ? -1.554 -7.435 -5.006 1.00 86.12 95 ASP A O 1
ATOM 794 N N . TRP A 1 96 ? -2.167 -9.135 -6.303 1.00 90.56 96 TRP A N 1
ATOM 795 C CA . TRP A 1 96 ? -3.019 -9.748 -5.292 1.00 90.56 96 TRP A CA 1
ATOM 796 C C . TRP A 1 96 ? -2.256 -10.684 -4.356 1.00 90.56 96 TRP A C 1
ATOM 798 O O . TRP A 1 96 ? -2.844 -11.169 -3.387 1.00 90.56 96 TRP A O 1
ATOM 808 N N . TYR A 1 97 ? -0.950 -10.880 -4.566 1.00 94.56 97 TYR A N 1
ATOM 809 C CA . TYR A 1 97 ? -0.137 -11.835 -3.812 1.00 94.56 97 TYR A CA 1
ATOM 810 C C . TYR A 1 97 ? -0.246 -11.660 -2.291 1.00 94.56 97 TYR A C 1
ATOM 812 O O . TYR A 1 97 ? -0.341 -12.635 -1.541 1.00 94.56 97 TYR A O 1
ATOM 820 N N . PHE A 1 98 ? -0.259 -10.416 -1.800 1.00 96.56 98 PHE A N 1
ATOM 821 C CA . PHE A 1 98 ? -0.338 -10.145 -0.362 1.00 96.56 98 PHE A CA 1
ATOM 822 C C . PHE A 1 98 ? -1.755 -10.215 0.216 1.00 96.56 98 PHE A C 1
ATOM 824 O O . PHE A 1 98 ? -1.896 -10.233 1.440 1.00 96.56 98 PHE A O 1
ATOM 831 N N . LEU A 1 99 ? -2.807 -10.295 -0.605 1.00 95.94 99 LEU A N 1
ATOM 832 C CA . LEU A 1 99 ? -4.188 -10.289 -0.120 1.00 95.94 99 LEU A CA 1
ATOM 833 C C . LEU A 1 99 ? -4.504 -11.482 0.806 1.00 95.94 99 LEU A C 1
ATOM 835 O O . LEU A 1 99 ? -5.031 -11.236 1.894 1.00 95.94 99 LEU A O 1
ATOM 839 N N . PRO A 1 100 ? -4.155 -12.746 0.482 1.00 97.06 100 PRO A N 1
ATOM 840 C CA . PRO A 1 100 ? -4.387 -13.869 1.392 1.00 97.06 100 PRO A CA 1
ATOM 841 C C . PRO A 1 100 ? -3.678 -13.695 2.742 1.00 97.06 100 PRO A C 1
ATOM 843 O O . PRO A 1 100 ? -4.262 -13.951 3.795 1.00 97.06 100 PRO A O 1
ATOM 846 N N . TRP A 1 101 ? -2.440 -13.195 2.732 1.00 97.25 101 TRP A N 1
ATOM 847 C CA . TRP A 1 101 ? -1.659 -12.937 3.944 1.00 97.25 101 TRP A CA 1
ATOM 848 C C . TRP A 1 101 ? -2.255 -11.803 4.782 1.00 97.25 101 TRP A C 1
ATOM 850 O O . TRP A 1 101 ? -2.355 -11.915 6.005 1.00 97.25 101 TRP A O 1
ATOM 860 N N . ALA A 1 102 ? -2.719 -10.740 4.130 1.00 97.38 102 ALA A N 1
ATOM 861 C CA . ALA A 1 102 ? -3.412 -9.638 4.777 1.00 97.38 102 ALA A CA 1
ATOM 862 C C . ALA A 1 102 ? -4.729 -10.092 5.425 1.00 97.38 102 ALA A C 1
ATOM 864 O O . ALA A 1 102 ? -5.017 -9.711 6.560 1.00 97.38 102 ALA A O 1
ATOM 865 N N . VAL A 1 103 ? -5.492 -10.958 4.748 1.00 97.69 103 VAL A N 1
ATOM 866 C CA . VAL A 1 103 ? -6.718 -11.575 5.280 1.00 97.69 103 VAL A CA 1
ATOM 867 C C . VAL A 1 103 ? -6.414 -12.437 6.505 1.00 97.69 103 VAL A C 1
ATOM 869 O O . VAL A 1 103 ? -7.133 -12.355 7.502 1.00 97.69 103 VAL A O 1
ATOM 872 N N . LEU A 1 104 ? -5.335 -13.226 6.479 1.00 97.81 104 LEU A N 1
ATOM 873 C CA . LEU A 1 104 ? -4.905 -14.020 7.635 1.00 97.81 104 LEU A CA 1
ATOM 874 C C . LEU A 1 104 ? -4.555 -13.131 8.837 1.00 97.81 104 LEU A C 1
ATOM 876 O O . LEU A 1 104 ? -5.011 -13.400 9.951 1.00 97.81 104 LEU A O 1
ATOM 880 N N . LEU A 1 105 ? -3.801 -12.048 8.623 1.00 97.19 105 LEU A N 1
ATOM 881 C CA . LEU A 1 105 ? -3.453 -11.089 9.677 1.00 97.19 105 LEU A CA 1
ATOM 882 C C . LEU A 1 105 ? -4.692 -10.363 10.221 1.00 97.19 105 LEU A C 1
ATOM 884 O O . LEU A 1 105 ? -4.879 -10.290 11.438 1.00 97.19 105 LEU A O 1
ATOM 888 N N . GLY A 1 106 ? -5.582 -9.898 9.342 1.00 96.50 106 GLY A N 1
ATOM 889 C CA . GLY A 1 106 ? -6.866 -9.311 9.727 1.00 96.50 106 GLY A CA 1
ATOM 890 C C . GLY A 1 106 ? -7.725 -10.285 10.536 1.00 96.50 106 GLY A C 1
ATOM 891 O O . GLY A 1 106 ? -8.295 -9.910 11.564 1.00 96.50 106 GLY A O 1
ATOM 892 N N . GLY A 1 107 ? -7.754 -11.558 10.136 1.00 96.06 107 GLY A N 1
ATOM 893 C CA . GLY A 1 107 ? -8.422 -12.641 10.854 1.00 96.06 107 GLY A CA 1
ATOM 894 C C . GLY A 1 107 ? -7.837 -12.871 12.248 1.00 96.06 107 GLY A C 1
ATOM 895 O O . GLY A 1 107 ? -8.585 -12.965 13.222 1.00 96.06 107 GLY A O 1
ATOM 896 N N . ALA A 1 108 ? -6.509 -12.881 12.385 1.00 96.69 108 ALA A N 1
ATOM 897 C CA . ALA A 1 108 ? -5.840 -13.016 13.679 1.00 96.69 108 ALA A CA 1
ATOM 898 C C . ALA A 1 108 ? -6.180 -11.855 14.633 1.00 96.69 108 ALA A C 1
ATOM 900 O O . ALA A 1 108 ? -6.475 -12.081 15.814 1.00 96.69 108 ALA A O 1
ATOM 901 N N . VAL A 1 109 ? -6.215 -10.617 14.126 1.00 93.19 109 VAL A N 1
ATOM 902 C CA . VAL A 1 109 ? -6.644 -9.441 14.904 1.00 93.19 109 VAL A CA 1
ATOM 903 C C . VAL A 1 109 ? -8.111 -9.576 15.316 1.00 93.19 109 VAL A C 1
ATOM 905 O O . VAL A 1 109 ? -8.443 -9.407 16.492 1.00 93.19 109 VAL A O 1
ATOM 908 N N . MET A 1 110 ? -8.988 -9.942 14.379 1.00 93.81 110 MET A N 1
ATOM 909 C CA . MET A 1 110 ? -10.413 -10.158 14.626 1.00 93.81 110 MET A CA 1
ATOM 910 C C . MET A 1 110 ? -10.655 -11.200 15.731 1.00 93.81 110 MET A C 1
ATOM 912 O O . MET A 1 110 ? -11.420 -10.944 16.666 1.00 93.81 110 MET A O 1
ATOM 916 N N . VAL A 1 111 ? -9.986 -12.356 15.660 1.00 93.25 111 VAL A N 1
ATOM 917 C CA . VAL A 1 111 ? -10.080 -13.431 16.662 1.00 93.25 111 VAL A CA 1
ATOM 918 C C . VAL A 1 111 ? -9.590 -12.941 18.021 1.00 93.25 111 VAL A C 1
ATOM 920 O O . VAL A 1 111 ? -10.288 -13.108 19.021 1.00 93.25 111 VAL A O 1
ATOM 923 N N . THR A 1 112 ? -8.441 -12.264 18.057 1.00 90.94 112 THR A N 1
ATOM 924 C CA . THR A 1 112 ? -7.863 -11.723 19.295 1.00 90.94 112 THR A CA 1
ATOM 925 C C . THR A 1 112 ? -8.825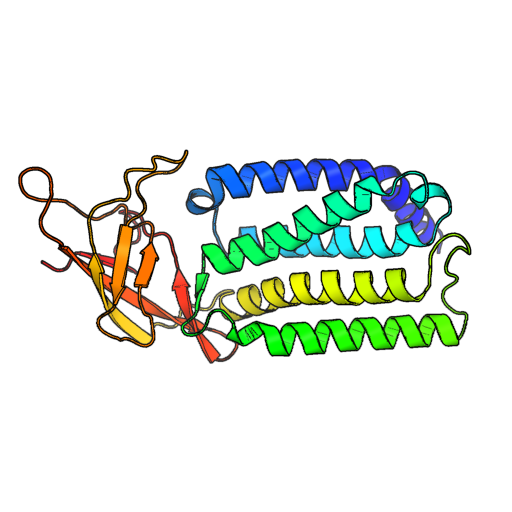 -10.751 19.978 1.00 90.94 112 THR A C 1
ATOM 927 O O . THR A 1 112 ? -9.100 -10.875 21.173 1.00 90.94 112 THR A O 1
ATOM 930 N N . ILE A 1 113 ? -9.401 -9.805 19.230 1.00 87.81 113 ILE A N 1
ATOM 931 C CA . ILE A 1 113 ? -10.364 -8.852 19.793 1.00 87.81 113 ILE A CA 1
ATOM 932 C C . ILE A 1 113 ? -11.649 -9.562 20.237 1.00 87.81 113 ILE A C 1
ATOM 934 O O . ILE A 1 113 ? -12.165 -9.261 21.315 1.00 87.81 113 ILE A O 1
ATOM 938 N N . SER A 1 114 ? -12.131 -10.541 19.471 1.00 87.06 114 SER A N 1
ATOM 939 C CA . SER 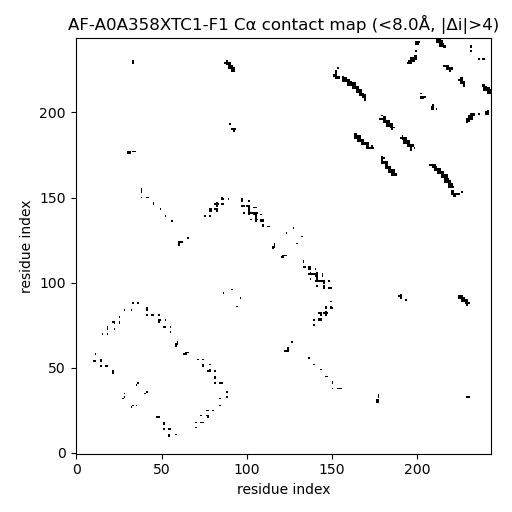A 1 114 ? -13.311 -11.340 19.827 1.00 87.06 114 SER A CA 1
ATOM 940 C C . SER A 1 114 ? -13.115 -12.103 21.140 1.00 87.06 114 SER A C 1
ATOM 942 O O . SER A 1 114 ? -13.990 -12.069 22.008 1.00 87.06 114 SER A O 1
ATOM 944 N N . MET A 1 115 ? -11.942 -12.713 21.342 1.00 87.88 115 MET A N 1
ATOM 945 C CA . MET A 1 115 ? -11.576 -13.361 22.605 1.00 87.88 115 MET A CA 1
ATOM 946 C C . MET A 1 115 ? -11.558 -12.363 23.766 1.00 87.88 115 MET A C 1
ATOM 948 O O . MET A 1 115 ? -12.124 -12.630 24.824 1.00 87.88 115 MET A O 1
ATOM 952 N N . LEU A 1 116 ? -10.965 -11.183 23.573 1.00 86.62 116 LEU A N 1
ATOM 953 C CA . LEU A 1 116 ? -10.923 -10.142 24.603 1.00 86.62 116 LEU A CA 1
ATOM 954 C C . LEU A 1 116 ? -12.323 -9.613 24.975 1.00 86.62 116 LEU A C 1
ATOM 956 O O . LEU A 1 116 ? -12.565 -9.299 26.143 1.00 86.62 116 LEU A O 1
ATOM 960 N N . ILE A 1 117 ? -13.256 -9.557 24.018 1.00 83.69 117 ILE A N 1
ATOM 961 C CA . ILE A 1 117 ? -14.673 -9.250 24.271 1.00 83.69 117 ILE A CA 1
ATOM 962 C C . ILE A 1 117 ? -15.335 -10.378 25.075 1.00 83.69 117 ILE A C 1
ATOM 964 O O . ILE A 1 117 ? -16.015 -10.104 26.064 1.00 83.69 117 ILE A O 1
ATOM 968 N N . GLY A 1 118 ? -15.123 -11.643 24.691 1.00 83.50 118 GLY A N 1
ATOM 969 C CA . GLY A 1 118 ? -15.662 -12.814 25.397 1.00 83.50 118 GLY A CA 1
ATOM 970 C C . GLY A 1 118 ? -15.186 -12.906 26.850 1.00 83.50 118 GLY A C 1
ATOM 971 O O . GLY A 1 118 ? -15.980 -13.156 27.754 1.00 83.50 118 GLY A O 1
ATOM 972 N N . LEU A 1 119 ? -13.914 -12.576 27.092 1.00 86.75 119 LEU A N 1
ATOM 973 C CA . LEU A 1 119 ? -13.306 -12.479 28.424 1.00 86.75 119 LEU A CA 1
ATOM 974 C C . LEU A 1 119 ? -13.746 -11.234 29.218 1.00 86.75 119 LEU A C 1
ATOM 976 O O . LEU A 1 119 ? -13.207 -10.979 30.293 1.00 86.75 119 LEU A O 1
ATOM 980 N N . LYS A 1 120 ? -14.683 -10.430 28.694 1.00 79.88 120 LYS A N 1
ATOM 981 C CA . LYS A 1 120 ? -15.159 -9.163 29.280 1.00 79.88 120 LYS A CA 1
ATOM 982 C C . LYS A 1 120 ? -14.044 -8.146 29.567 1.00 79.88 120 LYS A C 1
ATOM 984 O O . LYS A 1 120 ? -14.243 -7.217 30.344 1.00 79.88 120 LYS A O 1
ATOM 989 N N . LYS A 1 121 ? -12.885 -8.276 28.912 1.00 77.44 121 LYS A N 1
ATOM 990 C CA . LYS A 1 121 ? -11.796 -7.285 28.978 1.00 77.44 121 LYS A CA 1
ATOM 991 C C . LYS A 1 121 ? -12.096 -6.053 28.122 1.00 77.44 121 LYS A C 1
ATOM 993 O O . LYS A 1 121 ? -11.472 -5.011 28.296 1.00 77.44 121 LYS A O 1
ATOM 998 N N . ILE A 1 122 ? -13.044 -6.179 27.193 1.00 74.00 122 ILE A N 1
ATOM 999 C CA . ILE A 1 122 ? -13.509 -5.123 26.297 1.00 74.00 122 ILE A CA 1
ATOM 1000 C C . ILE A 1 122 ? -15.035 -5.080 26.350 1.00 74.00 122 ILE A C 1
ATOM 1002 O O . ILE A 1 122 ? -15.694 -6.093 26.117 1.00 74.00 122 ILE A O 1
ATOM 1006 N N . ILE A 1 123 ? -15.592 -3.899 26.614 1.00 71.06 123 ILE A N 1
ATOM 1007 C CA . ILE A 1 123 ? -17.037 -3.657 26.605 1.00 71.06 123 ILE A CA 1
ATOM 1008 C C . ILE A 1 123 ? -17.391 -2.944 25.298 1.00 71.06 123 ILE A C 1
ATOM 1010 O O . ILE A 1 123 ? -16.773 -1.937 24.956 1.00 71.06 123 ILE A O 1
ATOM 1014 N N . ILE A 1 124 ? -18.367 -3.480 24.564 1.00 71.44 124 ILE A N 1
ATOM 1015 C CA . ILE A 1 124 ? -18.931 -2.841 23.368 1.00 71.44 124 ILE A CA 1
ATOM 1016 C C . ILE A 1 124 ? -20.221 -2.120 23.782 1.00 71.44 124 ILE A C 1
ATOM 1018 O O . ILE A 1 124 ? -21.054 -2.743 24.452 1.00 71.44 124 ILE A O 1
ATOM 1022 N N . PRO A 1 125 ? -20.414 -0.846 23.397 1.00 66.38 125 PRO A N 1
ATOM 1023 C CA . PRO A 1 125 ? -21.661 -0.130 23.647 1.00 66.38 125 PRO A CA 1
ATOM 1024 C C . PRO A 1 125 ? -22.875 -0.866 23.065 1.00 66.38 125 PRO A C 1
ATOM 1026 O O . PRO A 1 125 ? -22.825 -1.368 21.944 1.00 66.38 125 PRO A O 1
ATOM 1029 N N . LYS A 1 126 ? -23.998 -0.889 23.797 1.00 65.12 126 LYS A N 1
ATOM 1030 C CA . LYS A 1 126 ? -25.226 -1.605 23.388 1.00 65.12 126 LYS A CA 1
ATOM 1031 C C . LYS A 1 126 ? -25.810 -1.136 22.046 1.00 65.12 126 LYS A C 1
ATOM 1033 O O . LYS A 1 126 ? -26.523 -1.902 21.412 1.00 65.12 126 LYS A O 1
ATOM 1038 N N . ALA A 1 127 ? -25.513 0.096 21.631 1.00 61.06 127 ALA A N 1
ATOM 1039 C CA . ALA A 1 127 ? -26.016 0.689 20.392 1.00 61.06 127 ALA A CA 1
ATOM 1040 C C . ALA A 1 127 ? -25.425 0.066 19.110 1.00 61.06 127 ALA A C 1
ATOM 1042 O O . ALA A 1 127 ? -25.968 0.271 18.030 1.00 61.06 127 ALA A O 1
ATOM 1043 N N . LEU A 1 128 ? -24.323 -0.687 19.207 1.00 63.62 128 LEU A N 1
ATOM 1044 C CA . LEU A 1 128 ? -23.653 -1.304 18.062 1.00 63.62 128 LEU A CA 1
ATOM 1045 C C . LEU A 1 128 ? -23.783 -2.826 18.115 1.00 63.62 128 LEU A C 1
ATOM 1047 O O . LEU A 1 128 ? -23.470 -3.460 19.125 1.00 63.62 128 LEU A O 1
ATOM 1051 N N . SER A 1 129 ? -24.180 -3.436 16.993 1.00 75.44 129 SER A N 1
ATOM 1052 C CA . SER A 1 129 ? -24.098 -4.891 16.858 1.00 75.44 129 SER A CA 1
ATOM 1053 C C . SER A 1 129 ? -22.639 -5.330 16.968 1.00 75.44 129 SER A C 1
ATOM 1055 O O . SER A 1 129 ? -21.769 -4.826 16.252 1.00 75.44 129 SER A O 1
ATOM 1057 N N . LYS A 1 130 ? -22.377 -6.322 17.826 1.00 77.62 130 LYS A N 1
ATOM 1058 C CA . LYS A 1 130 ? -21.052 -6.948 17.961 1.00 77.62 130 LYS A CA 1
ATOM 1059 C C . LYS A 1 130 ? -20.527 -7.450 16.615 1.00 77.62 130 LYS A C 1
ATOM 1061 O O . LYS A 1 130 ? -19.332 -7.359 16.360 1.00 77.62 130 LYS A O 1
ATOM 1066 N N . PHE A 1 131 ? -21.426 -7.925 15.753 1.00 81.38 131 PHE A N 1
ATOM 1067 C CA . PHE A 1 131 ? -21.094 -8.387 14.411 1.00 81.38 131 PHE A CA 1
ATOM 1068 C C . PHE A 1 131 ? -20.488 -7.272 13.546 1.00 81.38 131 PHE A C 1
ATOM 1070 O O . PHE A 1 131 ? -19.420 -7.463 12.970 1.00 81.38 131 PHE A O 1
ATOM 1077 N N . PHE A 1 132 ? -21.112 -6.087 13.508 1.00 82.31 132 PHE A N 1
ATOM 1078 C CA . PHE A 1 132 ? -20.596 -4.952 12.733 1.00 82.31 132 PHE A CA 1
ATOM 1079 C C . PHE A 1 132 ? -19.249 -4.461 13.263 1.00 82.31 132 PHE A C 1
ATOM 1081 O O . PHE A 1 132 ? -18.350 -4.177 12.477 1.00 82.31 132 PHE A O 1
ATOM 1088 N N . TYR A 1 133 ? -19.081 -4.422 14.586 1.00 82.19 133 TYR A N 1
ATOM 1089 C CA . TYR A 1 133 ? -17.814 -4.029 15.201 1.00 82.19 133 TYR A CA 1
ATOM 1090 C C . TYR A 1 133 ? -16.663 -4.970 14.810 1.00 82.19 133 TYR A C 1
ATOM 1092 O O . TYR A 1 133 ? -15.598 -4.521 14.393 1.00 82.19 133 TYR A O 1
ATOM 1100 N N . ILE A 1 134 ? -16.891 -6.282 14.906 1.00 86.31 134 ILE A N 1
ATOM 1101 C CA . ILE A 1 134 ? -15.896 -7.305 14.560 1.00 86.31 134 ILE A CA 1
ATOM 1102 C C . ILE A 1 134 ? -15.592 -7.287 13.054 1.00 86.31 134 ILE A C 1
ATOM 1104 O O . ILE A 1 134 ? -14.427 -7.354 12.668 1.00 86.31 134 ILE A O 1
ATOM 1108 N N . SER A 1 13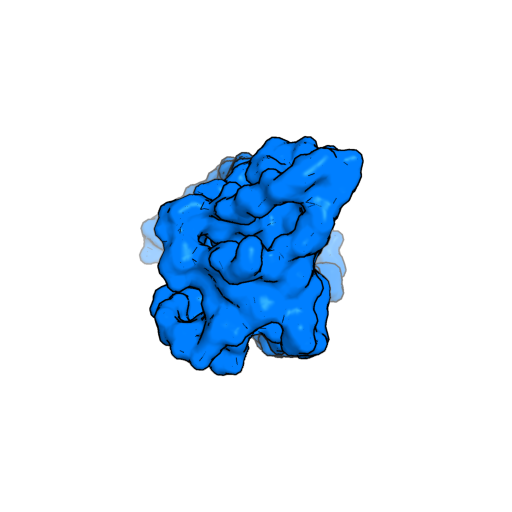5 ? -16.616 -7.120 12.212 1.00 89.94 135 SER A N 1
ATOM 1109 C CA . SER A 1 135 ? -16.458 -7.039 10.752 1.00 89.94 135 SER A CA 1
ATOM 1110 C C . SER A 1 135 ? -15.633 -5.822 10.332 1.00 89.94 135 SER A C 1
ATOM 1112 O O . SER A 1 135 ? -14.762 -5.930 9.474 1.00 89.94 135 SER A O 1
ATOM 1114 N N . ALA A 1 136 ? -15.854 -4.668 10.968 1.00 89.12 136 ALA A N 1
ATOM 1115 C CA . ALA A 1 136 ? -15.057 -3.477 10.710 1.00 89.12 136 ALA A CA 1
ATOM 1116 C C . ALA A 1 136 ? -13.599 -3.657 11.152 1.00 89.12 136 ALA A C 1
ATOM 1118 O O . ALA A 1 136 ? -12.692 -3.270 10.423 1.00 89.12 136 ALA A O 1
ATOM 1119 N N . ILE A 1 137 ? -13.350 -4.294 12.302 1.00 90.19 137 ILE A N 1
ATOM 1120 C CA . ILE A 1 137 ? -11.979 -4.630 12.716 1.00 90.19 137 ILE A CA 1
ATOM 1121 C C . ILE A 1 137 ? -11.288 -5.470 11.653 1.00 90.19 137 ILE A C 1
ATOM 1123 O O . ILE A 1 137 ? -10.193 -5.125 11.217 1.00 90.19 137 ILE A O 1
ATOM 1127 N N . PHE A 1 138 ? -11.949 -6.540 11.218 1.00 95.12 138 PHE A N 1
ATOM 1128 C CA . PHE A 1 138 ? -11.415 -7.420 10.194 1.00 95.12 138 PHE A CA 1
ATOM 1129 C C . PHE A 1 138 ? -11.087 -6.658 8.904 1.00 95.12 138 PHE A C 1
ATOM 1131 O O . PHE A 1 138 ? -9.967 -6.763 8.404 1.00 95.12 138 PHE A O 1
ATOM 1138 N N . LEU A 1 139 ? -12.023 -5.846 8.404 1.00 95.69 139 LEU A N 1
ATOM 1139 C CA . LEU A 1 139 ? -11.853 -5.090 7.166 1.00 95.69 139 LEU A CA 1
ATOM 1140 C C . LEU A 1 139 ? -10.670 -4.117 7.241 1.00 95.69 139 LEU A C 1
ATOM 1142 O O . LEU A 1 139 ? -9.767 -4.181 6.411 1.00 95.69 139 LEU A O 1
ATOM 1146 N N . PHE A 1 140 ? -10.645 -3.234 8.241 1.00 95.19 140 PHE A N 1
ATOM 1147 C CA . PHE A 1 140 ? -9.593 -2.221 8.339 1.00 95.19 140 PHE A CA 1
ATOM 1148 C C . PHE A 1 140 ? -8.220 -2.847 8.590 1.00 95.19 140 PHE A C 1
ATOM 1150 O O . PHE A 1 140 ? -7.235 -2.405 8.006 1.00 95.19 140 PHE A O 1
ATOM 1157 N N . SER A 1 141 ? -8.140 -3.872 9.447 1.00 95.69 141 SER A N 1
ATOM 1158 C CA . SER A 1 141 ? -6.879 -4.570 9.692 1.00 95.69 141 SER A CA 1
ATOM 1159 C C . SER A 1 141 ? -6.381 -5.281 8.439 1.00 95.69 141 SER A C 1
ATOM 1161 O O . SER A 1 141 ? -5.191 -5.217 8.166 1.00 95.69 141 SER A O 1
ATOM 1163 N N . THR A 1 142 ? -7.272 -5.878 7.643 1.00 97.62 142 THR A N 1
ATOM 1164 C CA . THR A 1 142 ? -6.903 -6.506 6.364 1.00 97.62 142 THR A CA 1
ATOM 1165 C C . THR A 1 142 ? -6.332 -5.477 5.390 1.00 97.62 142 THR A C 1
ATOM 1167 O O . THR A 1 142 ? -5.228 -5.662 4.887 1.00 97.62 142 THR A O 1
ATOM 1170 N N . VAL A 1 143 ? -7.033 -4.362 5.162 1.00 97.06 143 VAL A N 1
ATOM 1171 C CA . VAL A 1 143 ? -6.573 -3.310 4.236 1.00 97.06 143 VAL A CA 1
ATOM 1172 C C . VAL A 1 143 ? -5.230 -2.726 4.688 1.00 97.06 143 VAL A C 1
ATOM 1174 O O . VAL A 1 143 ? -4.298 -2.629 3.893 1.00 97.06 143 VAL A O 1
ATOM 1177 N N . TYR A 1 144 ? -5.091 -2.416 5.979 1.00 97.50 144 TYR A N 1
ATOM 1178 C CA . TYR A 1 144 ? -3.834 -1.921 6.541 1.00 97.50 144 TYR A CA 1
ATOM 1179 C C . TYR A 1 144 ? -2.687 -2.925 6.374 1.00 97.50 144 TYR A C 1
ATOM 1181 O O . TYR A 1 144 ? -1.590 -2.555 5.957 1.00 97.50 144 TYR A O 1
ATOM 1189 N N . SER A 1 145 ? -2.937 -4.204 6.674 1.00 97.75 145 SER A N 1
ATOM 1190 C CA . SER A 1 145 ? -1.943 -5.269 6.541 1.00 97.75 145 SER A CA 1
ATOM 1191 C C . SER A 1 145 ? -1.502 -5.483 5.099 1.00 97.75 145 SER A C 1
ATOM 1193 O O . SER A 1 145 ? -0.326 -5.751 4.884 1.00 97.75 145 SER A O 1
ATOM 1195 N N . TYR A 1 146 ? -2.397 -5.330 4.121 1.00 97.06 146 TYR A N 1
ATOM 1196 C CA . TYR A 1 146 ? -2.033 -5.409 2.707 1.00 97.06 146 TYR A CA 1
ATOM 1197 C C . TYR A 1 146 ? -0.998 -4.337 2.337 1.00 97.06 146 TYR A C 1
ATOM 1199 O O . TYR A 1 146 ? 0.077 -4.669 1.835 1.00 97.06 146 TYR A O 1
ATOM 1207 N N . GLY A 1 147 ? -1.269 -3.071 2.681 1.00 96.31 147 GLY A N 1
ATOM 1208 C CA . GLY A 1 147 ? -0.302 -1.989 2.488 1.00 96.31 147 GLY A CA 1
ATOM 1209 C C . GLY A 1 147 ? 1.005 -2.264 3.236 1.00 96.31 147 GLY A C 1
ATOM 1210 O O . GLY A 1 147 ? 2.086 -2.212 2.662 1.00 96.31 147 GLY A O 1
ATOM 1211 N N . LEU A 1 148 ? 0.929 -2.661 4.507 1.00 97.25 148 LEU A N 1
ATOM 1212 C CA . LEU A 1 148 ? 2.121 -2.923 5.313 1.00 97.25 148 LEU A CA 1
ATOM 1213 C C . LEU A 1 148 ? 3.010 -4.027 4.718 1.00 97.25 148 LEU A C 1
ATOM 1215 O O . LEU A 1 148 ? 4.229 -3.881 4.711 1.00 97.25 148 LEU A O 1
ATOM 1219 N N . LEU A 1 149 ? 2.422 -5.112 4.209 1.00 97.62 149 LEU A N 1
ATOM 1220 C CA . LEU A 1 149 ? 3.166 -6.200 3.571 1.00 97.62 149 LEU A CA 1
ATOM 1221 C C . LEU A 1 149 ? 3.851 -5.745 2.278 1.00 97.62 149 LEU A C 1
ATOM 1223 O O . LEU A 1 149 ? 5.031 -6.041 2.092 1.00 97.62 149 LEU A O 1
ATOM 1227 N N . SER A 1 150 ? 3.154 -4.975 1.436 1.00 96.31 150 SER A N 1
ATOM 1228 C CA . SER A 1 150 ? 3.748 -4.388 0.228 1.00 96.31 150 SER A CA 1
ATOM 1229 C C . SER A 1 150 ? 4.921 -3.461 0.578 1.00 96.31 150 SER A C 1
ATOM 1231 O O . SER A 1 150 ? 6.010 -3.586 0.017 1.00 96.31 150 SER A O 1
ATOM 1233 N N . LEU A 1 151 ? 4.762 -2.615 1.604 1.00 96.75 151 LEU A N 1
ATOM 1234 C CA . LEU A 1 151 ? 5.842 -1.757 2.093 1.00 96.75 151 LEU A CA 1
ATOM 1235 C C . LEU A 1 151 ? 7.038 -2.570 2.598 1.00 96.75 151 LEU A C 1
ATOM 1237 O O . LEU A 1 151 ? 8.169 -2.267 2.238 1.00 96.75 151 LEU A O 1
ATOM 1241 N N . ILE A 1 152 ? 6.815 -3.598 3.422 1.00 96.75 152 ILE A N 1
ATOM 1242 C CA . ILE A 1 152 ? 7.900 -4.448 3.938 1.00 96.75 152 ILE A CA 1
ATOM 1243 C C . ILE A 1 152 ? 8.650 -5.114 2.783 1.00 96.75 152 ILE A C 1
ATOM 1245 O O . ILE A 1 152 ? 9.878 -5.195 2.826 1.00 96.75 152 ILE A O 1
ATOM 1249 N N . ASN A 1 153 ? 7.933 -5.554 1.746 1.00 96.50 153 ASN A N 1
ATOM 1250 C CA . ASN A 1 153 ? 8.543 -6.173 0.578 1.00 96.50 153 ASN A CA 1
ATOM 1251 C C . ASN A 1 153 ? 9.523 -5.230 -0.132 1.00 96.50 153 ASN A C 1
ATOM 1253 O O . ASN A 1 153 ? 10.604 -5.667 -0.504 1.00 96.50 153 ASN A O 1
ATOM 1257 N N . ILE A 1 154 ? 9.194 -3.945 -0.277 1.00 94.75 154 ILE A N 1
ATOM 1258 C CA . ILE A 1 154 ? 10.063 -2.996 -0.992 1.00 94.75 154 ILE A CA 1
ATOM 1259 C C . ILE A 1 154 ? 11.092 -2.297 -0.096 1.00 94.75 154 ILE A C 1
ATOM 1261 O O . ILE A 1 154 ? 12.062 -1.743 -0.604 1.00 94.75 154 ILE A O 1
ATOM 1265 N N . PHE A 1 155 ? 10.877 -2.246 1.221 1.00 94.69 155 PHE A N 1
ATOM 1266 C CA . PHE A 1 155 ? 11.609 -1.329 2.095 1.00 94.69 155 PHE A CA 1
ATOM 1267 C C . PHE A 1 155 ? 13.114 -1.621 2.128 1.00 94.69 155 PHE A C 1
ATOM 1269 O O . PHE A 1 155 ? 13.547 -2.667 2.609 1.00 94.69 155 PHE A O 1
ATOM 1276 N N . ASN A 1 156 ? 13.917 -0.681 1.630 1.00 90.38 156 ASN A N 1
ATOM 1277 C CA . ASN A 1 156 ? 15.357 -0.811 1.398 1.00 90.38 1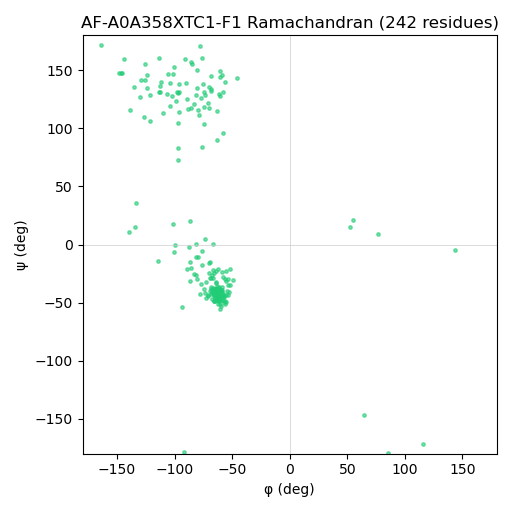56 ASN A CA 1
ATOM 1278 C C . ASN A 1 156 ? 15.771 -2.039 0.565 1.00 90.38 156 ASN A C 1
ATOM 1280 O O . ASN A 1 156 ? 16.958 -2.358 0.494 1.00 90.38 156 ASN A O 1
ATOM 1284 N N . ALA A 1 157 ? 14.825 -2.685 -0.116 1.00 88.38 157 ALA A N 1
ATOM 1285 C CA . ALA A 1 157 ? 15.124 -3.663 -1.139 1.00 88.38 157 ALA A CA 1
ATOM 1286 C C . ALA A 1 157 ? 15.681 -2.906 -2.354 1.00 88.38 157 ALA A C 1
ATOM 1288 O O . ALA A 1 157 ? 15.077 -1.953 -2.840 1.00 88.38 157 ALA A O 1
ATOM 1289 N N . ARG A 1 158 ? 16.897 -3.243 -2.788 1.00 81.94 158 ARG A N 1
ATOM 1290 C CA . ARG A 1 158 ? 17.545 -2.632 -3.970 1.00 81.94 158 ARG A CA 1
ATOM 1291 C C . ARG A 1 158 ? 18.302 -3.650 -4.817 1.00 81.94 158 ARG A C 1
ATOM 1293 O O . ARG A 1 158 ? 19.079 -3.280 -5.694 1.00 81.94 158 ARG A O 1
ATOM 1300 N N . GLN A 1 159 ? 18.107 -4.937 -4.543 1.00 89.12 159 GLN A N 1
ATOM 1301 C CA . GLN A 1 159 ? 18.759 -5.996 -5.292 1.00 89.12 159 GLN A CA 1
ATOM 1302 C C . GLN A 1 159 ? 18.093 -6.125 -6.661 1.00 89.12 159 GLN A C 1
ATOM 1304 O O . GLN A 1 159 ? 16.899 -6.397 -6.758 1.00 89.12 159 GLN A O 1
ATOM 1309 N N . VAL A 1 160 ? 18.870 -5.902 -7.717 1.00 91.62 160 VAL A N 1
ATOM 1310 C CA . VAL A 1 160 ? 18.398 -5.998 -9.101 1.00 91.62 160 VAL A CA 1
ATOM 1311 C C . VAL A 1 160 ? 18.393 -7.461 -9.526 1.00 91.62 160 VAL A C 1
ATOM 1313 O O . VAL A 1 160 ? 19.409 -8.142 -9.402 1.00 91.62 160 VAL A O 1
ATOM 1316 N N . VAL A 1 161 ? 17.264 -7.926 -10.059 1.00 92.50 161 VAL A N 1
ATOM 1317 C CA . VAL A 1 161 ? 17.110 -9.292 -10.579 1.00 92.50 161 VAL A CA 1
ATOM 1318 C C . VAL A 1 161 ? 17.396 -9.325 -12.073 1.00 92.50 161 VAL A C 1
ATOM 1320 O O . VAL A 1 161 ? 18.205 -10.122 -12.542 1.00 92.50 161 VAL A O 1
ATOM 1323 N N . LYS A 1 162 ? 16.708 -8.467 -12.833 1.00 93.94 162 LYS A N 1
ATOM 1324 C CA . LYS A 1 162 ? 16.807 -8.392 -14.294 1.00 93.94 162 LYS A CA 1
ATOM 1325 C C . LYS A 1 162 ? 16.224 -7.088 -14.829 1.00 93.94 162 LYS A C 1
ATOM 1327 O O . LYS A 1 162 ? 15.578 -6.347 -14.095 1.00 93.94 162 LYS A O 1
ATOM 1332 N N . TRP A 1 163 ? 16.429 -6.860 -16.118 1.00 94.56 163 TRP A N 1
ATOM 1333 C CA . TRP A 1 163 ? 15.702 -5.865 -16.896 1.00 94.56 163 TRP A CA 1
ATOM 1334 C C . TRP A 1 163 ? 14.540 -6.544 -17.617 1.00 94.56 163 TRP A C 1
ATOM 1336 O O . TRP A 1 163 ? 14.699 -7.654 -18.127 1.00 94.56 163 TRP A O 1
ATOM 1346 N N . GLU A 1 164 ? 13.386 -5.893 -17.639 1.00 95.00 164 GLU A N 1
ATOM 1347 C CA . GLU A 1 164 ? 12.224 -6.304 -18.422 1.00 95.00 164 GLU A CA 1
ATOM 1348 C C . GLU A 1 164 ? 11.969 -5.275 -19.511 1.00 95.00 164 GLU A C 1
ATOM 1350 O O . GLU A 1 164 ? 12.026 -4.070 -19.259 1.00 95.00 164 GLU A O 1
ATOM 1355 N N . ARG A 1 165 ? 11.691 -5.768 -20.715 1.00 94.44 165 ARG A N 1
ATOM 1356 C CA . ARG A 1 165 ? 11.357 -4.944 -21.872 1.00 94.44 165 ARG A CA 1
ATOM 1357 C C . ARG A 1 165 ? 9.860 -4.726 -21.944 1.00 94.44 165 ARG A C 1
ATOM 1359 O O . ARG A 1 165 ? 9.089 -5.666 -21.728 1.00 94.44 165 ARG A O 1
ATOM 1366 N N . ALA A 1 166 ? 9.471 -3.505 -22.269 1.00 92.81 166 ALA A N 1
ATOM 1367 C CA . ALA A 1 166 ? 8.095 -3.136 -22.517 1.00 92.81 166 ALA A CA 1
ATOM 1368 C C . ALA A 1 166 ? 7.985 -2.272 -23.767 1.00 92.81 166 ALA A C 1
ATOM 1370 O O . ALA A 1 166 ? 8.751 -1.326 -23.947 1.00 92.81 166 ALA A O 1
ATOM 1371 N N . GLU A 1 167 ? 6.993 -2.583 -24.591 1.00 91.75 167 GLU A N 1
ATOM 1372 C CA . GLU A 1 167 ? 6.509 -1.679 -25.623 1.00 91.75 167 GLU A CA 1
ATOM 1373 C C . GLU A 1 167 ? 5.639 -0.622 -24.945 1.00 91.75 167 GLU A C 1
ATOM 1375 O O . GLU A 1 167 ? 4.714 -0.946 -24.194 1.00 91.75 167 GLU A O 1
ATOM 1380 N N . VAL A 1 168 ? 5.956 0.646 -25.171 1.00 87.56 168 VAL A N 1
ATOM 1381 C CA . VAL A 1 168 ? 5.276 1.769 -24.543 1.00 87.56 168 VAL A CA 1
ATOM 1382 C C . VAL A 1 168 ? 4.456 2.494 -25.595 1.00 87.56 168 VAL A C 1
ATOM 1384 O O . VAL A 1 168 ? 4.984 3.087 -26.540 1.00 87.56 168 VAL A O 1
ATOM 1387 N N . GLY A 1 169 ? 3.139 2.417 -25.418 1.00 77.00 169 GLY A N 1
ATOM 1388 C CA . GLY A 1 169 ? 2.175 3.120 -26.249 1.00 77.00 169 GLY A CA 1
ATOM 1389 C C . GLY A 1 169 ? 2.058 4.595 -25.874 1.00 77.00 169 GLY A C 1
ATOM 1390 O O . GLY A 1 169 ? 2.578 5.045 -24.853 1.00 77.00 169 GLY A O 1
ATOM 1391 N N . LEU A 1 170 ? 1.338 5.339 -26.714 1.00 68.44 170 LEU A N 1
ATOM 1392 C CA . LEU A 1 170 ? 1.084 6.766 -26.533 1.00 68.44 170 LEU A CA 1
ATOM 1393 C C . LEU A 1 170 ? 0.663 7.124 -25.100 1.00 68.44 170 LEU A C 1
ATOM 1395 O O . LEU A 1 170 ? -0.146 6.405 -24.504 1.00 68.44 170 LEU A O 1
ATOM 1399 N N . PRO A 1 171 ? 1.106 8.285 -24.591 1.00 64.06 171 PRO A N 1
ATOM 1400 C CA . PRO A 1 171 ? 0.625 8.789 -23.321 1.00 64.06 171 PRO A CA 1
ATOM 1401 C C . PRO A 1 171 ? -0.896 8.951 -23.352 1.00 64.06 171 PRO A C 1
ATOM 1403 O O . PRO A 1 171 ? -1.464 9.534 -24.283 1.00 64.06 171 PRO A O 1
ATOM 1406 N N . SER A 1 172 ? -1.574 8.443 -22.323 1.00 54.94 172 SER A N 1
ATOM 1407 C CA . SER A 1 172 ? -3.004 8.659 -22.142 1.00 54.94 172 SER A CA 1
ATOM 1408 C C . SER A 1 172 ? -3.252 10.168 -22.013 1.00 54.94 172 SER A C 1
ATOM 1410 O O . SER A 1 172 ? -2.651 10.834 -21.171 1.00 54.94 172 SER A O 1
ATOM 1412 N N . TRP A 1 173 ? -4.168 10.706 -22.824 1.00 48.00 173 TRP A N 1
ATOM 1413 C CA . TRP A 1 173 ? -4.520 12.136 -22.876 1.00 48.00 173 TRP A CA 1
ATOM 1414 C C . TRP A 1 173 ? -5.203 12.662 -21.606 1.00 48.00 173 TRP A C 1
ATOM 1416 O O . TRP A 1 173 ? -5.571 13.837 -21.533 1.00 48.00 173 TRP A O 1
ATOM 1426 N N . VAL A 1 174 ? -5.400 11.812 -20.598 1.00 45.94 174 VAL A N 1
ATOM 1427 C CA . VAL A 1 174 ? -5.879 12.246 -19.291 1.00 45.94 174 VAL A CA 1
ATOM 1428 C C . VAL A 1 174 ? -4.707 12.900 -18.563 1.00 45.94 174 VAL A C 1
ATOM 1430 O O . VAL A 1 174 ? -4.018 12.272 -17.765 1.00 45.94 174 VAL A O 1
ATOM 1433 N N . ILE A 1 175 ? -4.491 14.183 -18.861 1.00 44.41 175 ILE A N 1
ATOM 1434 C CA . ILE A 1 175 ? -3.647 15.080 -18.071 1.00 44.41 175 ILE A CA 1
ATOM 1435 C C . ILE A 1 175 ? -4.310 15.197 -16.695 1.00 44.41 175 ILE A C 1
ATOM 1437 O O . ILE A 1 175 ? -5.182 16.040 -16.473 1.00 44.41 175 ILE A O 1
ATOM 1441 N N . THR A 1 176 ? -3.947 14.322 -15.762 1.00 45.12 176 THR A N 1
ATOM 1442 C CA . THR A 1 176 ? -4.145 14.612 -14.343 1.00 45.12 176 THR A CA 1
ATOM 1443 C C . THR A 1 176 ? -3.066 15.600 -13.908 1.00 45.12 176 THR A C 1
ATOM 1445 O O . THR A 1 176 ? -2.043 15.778 -14.578 1.00 45.12 176 THR A O 1
ATOM 1448 N N . PHE A 1 177 ? -3.296 16.292 -12.790 1.00 40.97 177 PHE A N 1
ATOM 1449 C CA . PHE A 1 177 ? -2.241 17.056 -12.132 1.00 40.97 177 PHE A CA 1
ATOM 1450 C C . PHE A 1 177 ? -1.100 16.092 -11.791 1.00 40.97 177 PHE A C 1
ATOM 1452 O O . PHE A 1 177 ? -1.174 15.381 -10.796 1.00 40.97 177 PHE A O 1
ATOM 1459 N N . GLY A 1 178 ? -0.090 16.025 -12.662 1.00 45.53 178 GLY A N 1
ATOM 1460 C CA . GLY A 1 178 ? 1.044 15.138 -12.467 1.00 45.53 178 GLY A CA 1
ATOM 1461 C C . GLY A 1 178 ? 1.694 14.456 -13.662 1.00 45.53 178 GLY A C 1
ATOM 1462 O O . GLY A 1 178 ? 2.744 13.848 -13.494 1.00 45.53 178 GLY A O 1
ATOM 1463 N N . GLY A 1 179 ? 1.156 14.612 -14.866 1.00 47.44 179 GLY A N 1
ATOM 1464 C CA . GLY A 1 179 ? 1.859 14.236 -16.092 1.00 47.44 179 GLY A CA 1
ATOM 1465 C C . GLY A 1 179 ? 1.205 13.101 -16.872 1.00 47.44 179 GLY A C 1
ATOM 1466 O O . GLY A 1 179 ? 0.070 12.712 -16.612 1.00 47.44 179 GLY A O 1
ATOM 1467 N N . ASN A 1 180 ? 1.927 12.640 -17.890 1.00 55.03 180 ASN A N 1
ATOM 1468 C CA . ASN A 1 180 ? 1.452 11.697 -18.894 1.00 55.03 180 ASN A CA 1
ATOM 1469 C C . ASN A 1 180 ? 1.680 10.244 -18.442 1.00 55.03 180 ASN A C 1
ATOM 1471 O O . ASN A 1 180 ? 2.826 9.821 -18.297 1.00 55.03 180 ASN A O 1
ATOM 1475 N N . TYR A 1 181 ? 0.601 9.481 -18.252 1.00 65.44 181 TYR A N 1
ATOM 1476 C CA . TYR A 1 181 ? 0.674 8.034 -18.013 1.00 65.44 181 TYR A CA 1
ATOM 1477 C C . TYR A 1 181 ? 0.858 7.291 -19.331 1.00 65.44 181 TYR A C 1
ATOM 1479 O O . TYR A 1 181 ? 0.116 7.557 -20.276 1.00 65.44 181 TYR A O 1
ATOM 1487 N N . ASN A 1 182 ? 1.773 6.325 -19.375 1.00 75.12 182 ASN A N 1
ATOM 1488 C CA . ASN A 1 182 ? 1.932 5.436 -20.518 1.00 75.12 182 ASN A CA 1
ATOM 1489 C C . ASN A 1 182 ? 1.511 4.009 -20.153 1.00 75.12 182 ASN A C 1
ATOM 1491 O O . ASN A 1 182 ? 1.840 3.510 -19.070 1.00 75.12 182 ASN A O 1
ATOM 1495 N N . ASP A 1 183 ? 0.832 3.341 -21.082 1.00 82.94 183 ASP A N 1
ATOM 1496 C CA . ASP A 1 183 ? 0.613 1.899 -21.008 1.00 82.94 183 ASP A CA 1
ATOM 1497 C C . ASP A 1 183 ? 1.893 1.193 -21.470 1.00 82.94 183 ASP A C 1
ATOM 1499 O O . ASP A 1 183 ? 2.265 1.258 -22.643 1.00 82.94 183 ASP A O 1
ATOM 1503 N N . ALA A 1 184 ? 2.575 0.531 -20.535 1.00 88.06 184 ALA A N 1
ATOM 1504 C CA . ALA A 1 184 ? 3.738 -0.305 -20.802 1.00 88.06 184 ALA A CA 1
ATOM 1505 C C . ALA A 1 184 ? 3.292 -1.767 -20.928 1.00 88.06 184 ALA A C 1
ATOM 1507 O O . ALA A 1 184 ? 2.813 -2.370 -19.963 1.00 88.06 184 ALA A O 1
ATOM 1508 N N . ILE A 1 185 ? 3.425 -2.337 -22.123 1.00 91.50 185 ILE A N 1
ATOM 1509 C CA . ILE A 1 185 ? 3.101 -3.731 -22.426 1.00 91.50 185 ILE A CA 1
ATOM 1510 C C . ILE A 1 185 ? 4.394 -4.538 -22.362 1.00 91.50 185 ILE A C 1
ATOM 1512 O O . ILE A 1 185 ? 5.231 -4.464 -23.260 1.00 91.50 185 ILE A O 1
ATOM 1516 N N . PHE A 1 186 ? 4.568 -5.311 -21.293 1.00 93.06 186 PHE A N 1
ATOM 1517 C CA . PHE A 1 186 ? 5.788 -6.085 -21.086 1.00 93.06 186 PHE A CA 1
ATOM 1518 C C . PHE A 1 186 ? 5.847 -7.325 -21.982 1.00 93.06 186 PHE A C 1
ATOM 1520 O O . PHE A 1 186 ? 4.874 -8.073 -22.098 1.00 93.06 186 PHE A O 1
ATOM 1527 N N . GLU A 1 187 ? 7.028 -7.604 -22.545 1.00 93.81 187 GLU A N 1
ATOM 1528 C CA . GLU A 1 187 ? 7.281 -8.832 -23.315 1.00 93.81 187 GLU A CA 1
ATOM 1529 C C . GLU A 1 187 ? 7.041 -10.084 -22.455 1.00 93.81 187 GLU A C 1
ATOM 1531 O O . GLU A 1 187 ? 6.473 -11.090 -22.898 1.00 93.81 187 GLU A O 1
ATOM 1536 N N . ASN A 1 188 ? 7.440 -10.013 -21.183 1.00 92.50 188 ASN A N 1
ATOM 1537 C CA . ASN A 1 188 ? 7.098 -11.016 -20.194 1.00 92.50 188 ASN A CA 1
ATOM 1538 C C . ASN A 1 188 ? 5.626 -10.870 -19.781 1.00 92.50 188 ASN A C 1
ATOM 1540 O O . ASN A 1 188 ? 5.263 -10.032 -18.954 1.00 92.50 188 ASN A O 1
ATOM 1544 N N . ARG A 1 189 ? 4.795 -11.773 -20.309 1.00 89.50 189 ARG A N 1
ATOM 1545 C CA . ARG A 1 189 ? 3.341 -11.811 -20.092 1.00 89.50 189 ARG A CA 1
ATOM 1546 C C . ARG A 1 189 ? 2.908 -11.866 -18.632 1.00 89.50 189 ARG A C 1
ATOM 1548 O O . ARG A 1 189 ? 1.778 -11.497 -18.343 1.00 89.50 189 ARG A O 1
ATOM 1555 N N . GLU A 1 190 ? 3.762 -12.332 -17.725 1.00 89.56 190 GLU A N 1
ATOM 1556 C CA . GLU A 1 190 ? 3.419 -12.354 -16.303 1.00 89.56 190 GLU A CA 1
ATOM 1557 C C . GLU A 1 190 ? 3.359 -10.948 -15.688 1.00 89.56 190 GLU A C 1
ATOM 1559 O O . GLU A 1 190 ? 2.649 -10.753 -14.710 1.00 89.56 190 GLU A O 1
ATOM 1564 N N . TRP A 1 191 ? 4.065 -9.964 -16.255 1.00 90.75 191 TRP A N 1
ATOM 1565 C CA . TRP A 1 191 ? 3.922 -8.560 -15.853 1.00 90.75 191 TRP A CA 1
ATOM 1566 C C . TRP A 1 191 ? 2.710 -7.889 -16.500 1.00 90.75 191 TRP A C 1
ATOM 1568 O O . TRP A 1 191 ? 2.152 -6.962 -15.917 1.00 90.75 191 TRP A O 1
ATOM 1578 N N . GLY A 1 192 ? 2.275 -8.379 -17.664 1.00 88.94 192 GLY A N 1
ATOM 1579 C CA . GLY A 1 192 ? 1.105 -7.873 -18.374 1.00 88.94 192 GLY A CA 1
ATOM 1580 C C . GLY A 1 192 ? 1.270 -6.426 -18.846 1.00 88.94 192 GLY A C 1
ATOM 1581 O O . GLY A 1 192 ? 2.365 -5.992 -19.201 1.00 88.94 192 GLY A O 1
ATOM 1582 N N . THR A 1 193 ? 0.163 -5.688 -18.863 1.00 89.19 193 THR A N 1
ATOM 1583 C CA . THR A 1 193 ? 0.141 -4.250 -19.162 1.00 89.19 193 THR A CA 1
ATOM 1584 C C . THR A 1 193 ? 0.124 -3.461 -17.860 1.00 89.19 193 THR A C 1
ATOM 1586 O O . THR A 1 193 ? -0.699 -3.741 -16.987 1.00 89.19 193 THR A O 1
ATOM 1589 N N . ARG A 1 194 ? 1.006 -2.467 -17.728 1.00 88.19 194 ARG A N 1
ATOM 1590 C CA . ARG A 1 194 ? 1.119 -1.628 -16.528 1.00 88.19 194 ARG A CA 1
ATOM 1591 C C . ARG A 1 194 ? 1.023 -0.153 -16.864 1.00 88.19 194 ARG A C 1
ATOM 1593 O O . ARG A 1 194 ? 1.592 0.308 -17.847 1.00 88.19 194 ARG A O 1
ATOM 1600 N N . TRP A 1 195 ? 0.355 0.586 -15.986 1.00 85.88 195 TRP A N 1
ATOM 1601 C CA . TRP A 1 195 ? 0.352 2.043 -16.015 1.00 85.88 195 TRP A CA 1
ATOM 1602 C C . TRP A 1 195 ? 1.635 2.561 -15.394 1.00 85.88 195 TRP A C 1
ATOM 1604 O O . TRP A 1 195 ? 1.877 2.358 -14.200 1.00 85.88 195 TRP A O 1
ATOM 1614 N N . MET A 1 196 ? 2.450 3.223 -16.209 1.00 85.94 196 MET A N 1
ATOM 1615 C CA . MET A 1 196 ? 3.773 3.691 -15.821 1.00 85.94 196 MET A CA 1
ATOM 1616 C C . MET A 1 196 ? 3.967 5.165 -16.161 1.00 85.94 196 MET A C 1
ATOM 1618 O O . MET A 1 196 ? 3.544 5.652 -17.207 1.00 85.94 196 MET A O 1
ATOM 1622 N N . ASN A 1 197 ? 4.648 5.868 -15.267 1.00 83.19 197 ASN A N 1
ATOM 1623 C CA . ASN A 1 197 ? 5.072 7.248 -15.439 1.00 83.19 197 ASN A CA 1
ATOM 1624 C C . ASN A 1 197 ? 6.522 7.245 -15.930 1.00 83.19 197 ASN A C 1
ATOM 1626 O O . ASN A 1 197 ? 7.455 7.343 -15.134 1.00 83.19 197 ASN A O 1
ATOM 1630 N N . LEU A 1 198 ? 6.707 7.068 -17.239 1.00 84.31 198 LEU A N 1
ATOM 1631 C CA . LEU A 1 198 ? 8.026 7.018 -17.882 1.00 84.31 198 LEU A CA 1
ATOM 1632 C C . LEU A 1 198 ? 8.358 8.395 -18.468 1.00 84.31 198 LEU A C 1
ATOM 1634 O O . LEU A 1 198 ? 8.286 8.605 -19.678 1.00 84.31 198 LEU A O 1
ATOM 1638 N N . PHE A 1 199 ? 8.669 9.358 -17.597 1.00 80.00 199 PHE A N 1
ATOM 1639 C CA . PHE A 1 199 ? 8.845 10.763 -17.988 1.00 80.00 199 PHE A CA 1
ATOM 1640 C C . PHE A 1 199 ? 10.100 11.016 -18.835 1.00 80.00 199 PHE A C 1
ATOM 1642 O O . PHE A 1 199 ? 10.201 12.060 -19.473 1.00 80.00 199 PHE A O 1
ATOM 1649 N N . PHE A 1 200 ? 11.035 10.064 -18.866 1.00 79.69 200 PHE A N 1
ATOM 1650 C CA . PHE A 1 200 ? 12.265 10.142 -19.656 1.00 79.69 200 PHE A CA 1
ATOM 1651 C C . PHE A 1 200 ? 12.083 9.800 -21.146 1.00 79.69 200 PHE A C 1
ATOM 1653 O O . PHE A 1 200 ? 13.031 9.973 -21.916 1.00 79.69 200 PHE A O 1
ATOM 1660 N N . LEU A 1 201 ? 10.924 9.262 -21.553 1.00 82.25 201 LEU A N 1
ATOM 1661 C CA . LEU A 1 201 ? 10.701 8.824 -22.932 1.00 82.25 201 LEU A CA 1
ATOM 1662 C C . LEU A 1 201 ? 10.654 10.007 -23.896 1.00 82.25 201 LEU A C 1
ATOM 1664 O O . LEU A 1 201 ? 9.933 10.985 -23.684 1.00 82.25 201 LEU A O 1
ATOM 1668 N N . LYS A 1 202 ? 11.395 9.879 -24.996 1.00 81.81 202 LYS A N 1
ATOM 1669 C CA . LYS A 1 202 ? 11.384 10.825 -26.108 1.00 81.81 202 LYS A CA 1
ATOM 1670 C C . LYS A 1 202 ? 10.591 10.230 -27.258 1.00 81.81 202 LYS A C 1
ATOM 1672 O O . LYS A 1 202 ? 10.950 9.192 -27.803 1.00 81.81 202 LYS A O 1
ATOM 1677 N N . TRP A 1 203 ? 9.524 10.924 -27.628 1.00 78.56 203 TRP A N 1
ATOM 1678 C CA . TRP A 1 203 ? 8.656 10.539 -28.731 1.00 78.56 203 TRP A CA 1
ATOM 1679 C C . TRP A 1 203 ? 9.168 11.145 -30.037 1.00 78.56 203 TRP A C 1
ATOM 1681 O O . TRP A 1 203 ? 9.351 12.360 -30.127 1.00 78.56 203 TRP A O 1
ATOM 1691 N N . GLU A 1 204 ? 9.390 10.307 -31.045 1.00 70.81 204 GLU A N 1
ATOM 1692 C CA . GLU A 1 204 ? 9.769 10.741 -32.392 1.00 70.81 204 GLU A CA 1
ATOM 1693 C C . GLU A 1 204 ? 8.554 10.725 -33.342 1.00 70.81 204 GLU A C 1
ATOM 1695 O O . GLU A 1 204 ? 7.605 9.964 -33.154 1.00 70.81 204 GLU A O 1
ATOM 1700 N N . GLY A 1 205 ? 8.568 11.575 -34.375 1.00 65.19 205 GLY A N 1
ATOM 1701 C CA . GLY A 1 205 ? 7.544 11.607 -35.431 1.00 65.19 205 GLY A CA 1
ATOM 1702 C C . GLY A 1 205 ? 6.293 12.447 -35.136 1.00 65.19 205 GLY A C 1
ATOM 1703 O O . GLY A 1 205 ? 6.175 13.080 -34.088 1.00 65.19 205 GLY A O 1
ATOM 1704 N N . ASP A 1 206 ? 5.369 12.465 -36.100 1.00 61.41 206 ASP A N 1
ATOM 1705 C CA . ASP A 1 206 ? 4.080 13.155 -35.993 1.00 61.41 206 ASP A CA 1
ATOM 1706 C C . ASP A 1 206 ? 3.065 12.318 -35.203 1.00 61.41 206 ASP A C 1
ATOM 1708 O O . ASP A 1 206 ? 3.086 11.089 -35.233 1.00 61.41 206 ASP A O 1
ATOM 1712 N N . PHE A 1 207 ? 2.141 12.983 -34.509 1.00 61.50 207 PHE A N 1
ATOM 1713 C CA . PHE A 1 207 ? 1.094 12.309 -33.744 1.00 61.50 207 PHE A CA 1
ATOM 1714 C C . PHE A 1 207 ? 0.086 11.591 -34.672 1.00 61.50 207 PHE A C 1
ATOM 1716 O O . PHE A 1 207 ? -0.431 12.230 -35.594 1.00 61.50 207 PHE A O 1
ATOM 1723 N N . PRO A 1 208 ? -0.299 10.324 -34.405 1.00 64.06 208 PRO A N 1
ATOM 1724 C CA . PRO A 1 208 ? 0.132 9.459 -33.302 1.00 64.06 208 PRO A CA 1
ATOM 1725 C C . PRO A 1 208 ? 1.559 8.917 -33.482 1.00 64.06 208 PRO A C 1
ATOM 1727 O O . PRO A 1 208 ? 1.872 8.316 -34.507 1.00 64.06 208 PRO A O 1
ATOM 1730 N N . HIS A 1 209 ? 2.387 9.081 -32.447 1.00 68.19 209 HIS A N 1
ATOM 1731 C CA . HIS A 1 209 ? 3.752 8.559 -32.419 1.00 68.19 209 HIS A CA 1
ATOM 1732 C C . HIS A 1 209 ? 3.771 7.028 -32.547 1.00 68.19 209 HIS A C 1
ATOM 1734 O O . HIS A 1 209 ? 2.892 6.362 -31.982 1.00 68.19 209 HIS A O 1
ATOM 1740 N N . PRO A 1 210 ? 4.770 6.454 -33.242 1.00 71.94 210 PRO A N 1
ATOM 1741 C CA . PRO A 1 210 ? 5.026 5.025 -33.165 1.00 71.94 210 PRO A CA 1
ATOM 1742 C C . PRO A 1 210 ? 5.358 4.624 -31.715 1.00 71.94 210 PRO A C 1
ATOM 1744 O O . PRO A 1 210 ? 5.904 5.439 -30.963 1.00 71.94 210 PRO A O 1
ATOM 1747 N N . PRO A 1 211 ? 5.024 3.388 -31.307 1.00 78.81 211 PRO A N 1
ATOM 1748 C CA . PRO A 1 211 ? 5.425 2.870 -30.006 1.00 78.81 211 PRO A CA 1
ATOM 1749 C C . PRO A 1 211 ? 6.953 2.872 -29.878 1.00 78.81 211 PRO A C 1
ATOM 1751 O O . PRO A 1 211 ? 7.673 2.661 -30.855 1.00 78.81 211 PRO A O 1
ATOM 1754 N N . THR A 1 212 ? 7.431 3.119 -28.662 1.00 87.62 212 THR A N 1
ATOM 1755 C CA . THR A 1 212 ? 8.855 3.065 -28.298 1.00 87.62 212 THR A CA 1
ATOM 1756 C C . THR A 1 212 ? 9.091 1.912 -27.330 1.00 87.62 212 THR A C 1
ATOM 1758 O O . THR A 1 212 ? 8.146 1.439 -26.694 1.00 87.62 212 THR A O 1
ATOM 1761 N N . THR A 1 213 ? 10.332 1.454 -27.192 1.00 90.56 213 THR A N 1
ATOM 1762 C CA . THR A 1 213 ? 10.672 0.381 -26.257 1.00 90.56 213 THR A CA 1
ATOM 1763 C C . THR A 1 213 ? 11.368 0.957 -25.022 1.00 90.56 213 THR A C 1
ATOM 1765 O O . THR A 1 213 ? 12.220 1.846 -25.083 1.00 90.56 213 THR A O 1
ATOM 1768 N N . ALA A 1 214 ? 11.013 0.438 -23.851 1.00 91.12 214 ALA A N 1
ATOM 1769 C CA . ALA A 1 214 ? 11.684 0.749 -22.599 1.00 91.12 214 ALA A CA 1
ATOM 1770 C C . ALA A 1 214 ? 12.179 -0.528 -21.920 1.00 91.12 214 ALA A C 1
ATOM 1772 O O . ALA A 1 214 ? 11.534 -1.574 -21.964 1.00 91.12 214 ALA A O 1
ATOM 1773 N N . GLU A 1 215 ? 13.319 -0.429 -21.245 1.00 93.56 215 GLU A N 1
ATOM 1774 C CA . GLU A 1 215 ? 13.799 -1.424 -20.295 1.00 93.56 215 GLU A CA 1
ATOM 1775 C C . GLU A 1 215 ? 13.642 -0.885 -18.877 1.00 93.56 215 GLU A C 1
ATOM 1777 O O . GLU A 1 215 ? 14.093 0.217 -18.568 1.00 93.56 215 GLU A O 1
ATOM 1782 N N . ILE A 1 216 ? 13.036 -1.683 -18.001 1.00 93.44 216 ILE A N 1
ATOM 1783 C CA . ILE A 1 216 ? 12.772 -1.332 -16.603 1.00 93.44 216 ILE A CA 1
ATOM 1784 C C . ILE A 1 216 ? 13.394 -2.393 -15.702 1.00 93.44 216 ILE A C 1
ATOM 1786 O O . ILE A 1 216 ? 13.265 -3.597 -15.949 1.00 93.44 216 ILE A O 1
ATOM 1790 N N . LYS A 1 217 ? 14.087 -1.967 -14.644 1.00 93.75 217 LYS A N 1
ATOM 1791 C CA . LYS A 1 217 ? 14.635 -2.896 -13.658 1.00 93.75 217 LYS A CA 1
ATOM 1792 C C . LYS A 1 217 ? 13.542 -3.535 -12.815 1.00 93.75 217 LYS A C 1
ATOM 1794 O O . LYS A 1 217 ? 12.679 -2.865 -12.255 1.00 93.75 217 LYS A O 1
ATOM 1799 N N . VAL A 1 218 ? 13.688 -4.839 -12.632 1.00 94.56 218 VAL A N 1
ATOM 1800 C CA . VAL A 1 218 ? 12.979 -5.625 -11.628 1.00 94.56 218 VAL A CA 1
ATOM 1801 C C . VAL A 1 218 ? 13.852 -5.770 -10.398 1.00 94.56 218 VAL A C 1
ATOM 1803 O O . VAL A 1 218 ? 15.009 -6.199 -10.490 1.00 94.56 218 VAL A O 1
ATOM 1806 N N . PHE A 1 219 ? 13.266 -5.488 -9.243 1.00 94.38 219 PHE A N 1
ATOM 1807 C CA . PHE A 1 219 ? 13.912 -5.629 -7.949 1.00 94.38 219 PHE A CA 1
ATOM 1808 C C . PHE A 1 219 ? 13.390 -6.851 -7.201 1.00 94.38 219 PHE A C 1
ATOM 1810 O O . PHE A 1 219 ? 12.214 -7.202 -7.305 1.00 94.38 219 PHE A O 1
ATOM 1817 N N . GLU A 1 220 ? 14.263 -7.488 -6.428 1.00 95.19 220 GLU A N 1
ATOM 1818 C CA . GLU A 1 220 ? 13.896 -8.543 -5.488 1.00 95.19 220 GLU A CA 1
ATOM 1819 C C . GLU A 1 220 ? 13.413 -7.911 -4.186 1.00 95.19 220 GLU A C 1
ATOM 1821 O O . GLU A 1 220 ? 14.153 -7.158 -3.555 1.00 95.19 220 GLU A O 1
ATOM 1826 N N . GLY A 1 221 ? 12.173 -8.196 -3.789 1.00 95.12 221 GLY A N 1
ATOM 1827 C CA . GLY A 1 221 ? 11.626 -7.725 -2.523 1.00 95.12 221 GLY A CA 1
ATOM 1828 C C . GLY A 1 221 ? 11.980 -8.624 -1.337 1.00 95.12 221 GLY A C 1
ATOM 1829 O O . GLY A 1 221 ? 12.179 -9.830 -1.474 1.00 95.12 221 GLY A O 1
ATOM 1830 N N . ASN A 1 222 ? 11.976 -8.049 -0.135 1.00 96.31 222 ASN A N 1
ATOM 1831 C CA . ASN A 1 222 ? 12.327 -8.721 1.121 1.00 96.31 222 ASN A CA 1
ATOM 1832 C C . ASN A 1 222 ? 11.404 -9.896 1.486 1.00 96.31 222 ASN A C 1
ATOM 1834 O O . ASN A 1 222 ? 11.775 -10.737 2.303 1.00 96.31 222 ASN A O 1
ATOM 1838 N N . LEU A 1 223 ? 10.188 -9.942 0.931 1.00 95.06 223 LEU A N 1
ATOM 1839 C CA . LEU A 1 223 ? 9.232 -11.038 1.130 1.00 95.06 223 LEU A CA 1
ATOM 1840 C C . LEU A 1 223 ? 9.208 -12.000 -0.070 1.00 95.06 223 LEU A C 1
ATOM 1842 O O . LEU A 1 223 ? 8.253 -12.759 -0.241 1.00 95.06 223 LEU A O 1
ATOM 1846 N N . GLY A 1 224 ? 10.250 -11.956 -0.906 1.00 91.31 224 GLY A N 1
ATOM 1847 C CA . GLY A 1 224 ? 10.421 -12.816 -2.074 1.00 91.31 224 GLY A CA 1
ATOM 1848 C C . GLY A 1 224 ? 9.559 -12.424 -3.271 1.00 91.31 224 GLY A C 1
ATOM 1849 O O . GLY A 1 224 ? 9.484 -13.189 -4.229 1.00 91.31 224 GLY A O 1
ATOM 1850 N N . GLN A 1 225 ? 8.889 -11.266 -3.231 1.00 94.38 225 GLN A N 1
ATOM 1851 C CA . GLN A 1 225 ? 8.106 -10.778 -4.363 1.00 94.38 225 GLN A CA 1
ATOM 1852 C C . GLN A 1 225 ? 8.881 -9.745 -5.155 1.00 94.38 225 GLN A C 1
ATOM 1854 O O . GLN A 1 225 ? 9.303 -8.714 -4.626 1.00 94.38 225 GLN A O 1
ATOM 1859 N N . HIS A 1 226 ? 9.038 -10.026 -6.442 1.00 95.88 226 HIS A N 1
ATOM 1860 C CA . HIS A 1 226 ? 9.629 -9.083 -7.369 1.00 95.88 226 HIS A CA 1
ATOM 1861 C C . HIS A 1 226 ? 8.711 -7.888 -7.583 1.00 95.88 226 HIS A C 1
ATOM 1863 O O . HIS A 1 226 ? 7.487 -8.042 -7.632 1.00 95.88 226 HIS A O 1
ATOM 1869 N N . TYR A 1 227 ? 9.312 -6.716 -7.754 1.00 94.56 227 TYR A N 1
ATOM 1870 C CA . TYR A 1 227 ? 8.562 -5.489 -7.962 1.00 94.56 227 TYR A CA 1
ATOM 1871 C C . TYR A 1 227 ? 9.250 -4.532 -8.937 1.00 94.56 227 TYR A C 1
ATOM 1873 O O . TYR A 1 227 ? 10.461 -4.604 -9.166 1.00 94.56 227 TYR A O 1
ATOM 1881 N N . MET A 1 228 ? 8.447 -3.622 -9.478 1.00 93.31 228 MET A N 1
ATOM 1882 C CA . MET A 1 228 ? 8.866 -2.426 -10.204 1.00 93.31 228 MET A CA 1
ATOM 1883 C C . MET A 1 228 ? 8.201 -1.208 -9.565 1.00 93.31 228 MET A C 1
ATOM 1885 O O . MET A 1 228 ? 7.149 -1.324 -8.934 1.00 93.31 228 MET A O 1
ATOM 1889 N N . LEU A 1 229 ? 8.802 -0.036 -9.728 1.00 90.25 229 LEU A N 1
ATOM 1890 C CA . LEU A 1 229 ? 8.143 1.213 -9.360 1.00 90.25 229 LEU A CA 1
ATOM 1891 C C . LEU A 1 229 ? 7.285 1.696 -10.529 1.00 90.25 229 LEU A C 1
ATOM 1893 O O . LEU A 1 229 ? 7.503 1.316 -11.676 1.00 90.25 229 LEU A O 1
ATOM 1897 N N . LYS A 1 230 ? 6.273 2.513 -10.246 1.00 87.75 230 LYS A N 1
ATOM 1898 C CA . LYS A 1 230 ? 5.445 3.123 -11.293 1.00 87.75 230 LYS A CA 1
ATOM 1899 C C . LYS A 1 230 ? 6.139 4.298 -11.977 1.00 87.75 230 LYS A C 1
ATOM 1901 O O . LYS A 1 230 ? 5.902 4.521 -13.162 1.00 87.75 230 LYS A O 1
ATOM 1906 N N . THR A 1 231 ? 6.939 5.058 -11.234 1.00 84.06 231 THR A N 1
ATOM 1907 C CA . THR A 1 231 ? 7.456 6.361 -11.665 1.00 84.06 231 THR A CA 1
ATOM 1908 C C . THR A 1 231 ? 8.958 6.329 -11.860 1.00 84.06 231 THR A C 1
ATOM 1910 O O . THR A 1 231 ? 9.659 5.830 -10.988 1.00 84.06 231 THR A O 1
ATOM 1913 N N . TYR A 1 232 ? 9.390 6.841 -13.016 1.00 81.75 232 TYR A N 1
ATOM 1914 C CA . TYR A 1 232 ? 10.782 6.980 -13.420 1.00 81.75 232 TYR A CA 1
ATOM 1915 C C . TYR A 1 232 ? 10.984 8.329 -14.116 1.00 81.75 232 TYR A C 1
ATOM 1917 O O . TYR A 1 232 ? 10.399 8.585 -15.177 1.00 81.75 232 TYR A O 1
ATOM 1925 N N . ASP A 1 233 ? 11.797 9.196 -13.519 1.00 72.44 233 ASP A N 1
ATOM 1926 C CA . ASP A 1 233 ? 12.184 10.482 -14.106 1.00 72.44 233 ASP A CA 1
ATOM 1927 C C . ASP A 1 233 ? 13.485 10.403 -14.941 1.00 72.44 233 ASP A C 1
ATOM 1929 O O . ASP A 1 233 ? 14.058 9.332 -15.157 1.00 72.44 233 ASP A O 1
ATOM 1933 N N . GLU A 1 234 ? 13.938 11.541 -15.487 1.00 62.28 234 GLU A N 1
ATOM 1934 C CA . GLU A 1 234 ? 15.187 11.602 -16.264 1.00 62.28 234 GLU A CA 1
ATOM 1935 C C . GLU A 1 234 ? 16.451 11.330 -15.428 1.00 62.28 234 GLU A C 1
ATOM 1937 O O . GLU A 1 234 ? 17.478 10.948 -16.001 1.00 62.28 234 GLU A O 1
ATOM 1942 N N . ASP A 1 235 ? 16.389 11.509 -14.108 1.00 61.19 235 ASP A N 1
ATOM 1943 C CA . ASP A 1 235 ? 17.498 11.273 -13.181 1.00 61.19 235 ASP A CA 1
ATOM 1944 C C . ASP A 1 235 ? 17.551 9.795 -12.736 1.00 61.19 235 ASP A C 1
ATOM 1946 O O . ASP A 1 235 ? 18.613 9.268 -12.389 1.00 61.19 235 ASP A O 1
ATOM 1950 N N . GLU A 1 236 ? 16.438 9.069 -12.865 1.00 66.19 236 GLU A N 1
ATOM 1951 C CA . GLU A 1 236 ? 16.288 7.636 -12.595 1.00 66.19 236 GLU A CA 1
ATOM 1952 C C . GLU A 1 236 ? 16.645 6.731 -13.791 1.00 66.19 236 GLU A C 1
ATOM 1954 O O . GLU A 1 236 ? 16.336 5.537 -13.795 1.00 66.19 236 GLU A O 1
ATOM 1959 N N . LYS A 1 237 ? 17.419 7.239 -14.765 1.00 62.84 237 LYS A N 1
ATOM 1960 C CA . LYS A 1 237 ? 17.971 6.467 -15.908 1.00 62.84 237 LYS A CA 1
ATOM 1961 C C . LYS A 1 237 ? 18.723 5.196 -15.522 1.00 62.84 237 LYS A C 1
ATOM 1963 O O . LYS A 1 237 ? 18.935 4.301 -16.341 1.00 62.84 237 LYS A O 1
ATOM 1968 N N . ASN A 1 238 ? 19.186 5.134 -14.277 1.00 76.94 238 ASN A N 1
ATOM 1969 C CA . ASN A 1 238 ? 19.822 3.941 -13.755 1.00 76.94 238 ASN A CA 1
ATOM 1970 C C . ASN A 1 238 ? 18.837 2.782 -13.639 1.00 76.94 238 ASN A C 1
ATOM 1972 O O . ASN A 1 238 ? 19.295 1.655 -13.771 1.00 76.94 238 ASN A O 1
ATOM 1976 N N . ASP A 1 239 ? 17.544 3.030 -13.425 1.00 83.88 239 ASP A N 1
ATOM 1977 C CA . ASP A 1 239 ? 16.535 2.018 -13.102 1.00 83.88 239 ASP A CA 1
ATOM 1978 C C . ASP A 1 239 ? 15.458 1.834 -14.187 1.00 83.88 239 ASP A C 1
ATOM 1980 O O . ASP A 1 239 ? 14.789 0.798 -14.200 1.00 83.88 239 ASP A O 1
ATOM 1984 N N . ALA A 1 240 ? 15.361 2.758 -15.146 1.00 88.88 240 ALA A N 1
ATOM 1985 C CA . ALA A 1 240 ? 14.621 2.582 -16.394 1.00 88.88 240 ALA A CA 1
ATOM 1986 C C . ALA A 1 240 ? 15.304 3.337 -17.547 1.00 88.88 240 ALA A C 1
ATOM 1988 O O . ALA A 1 240 ? 15.925 4.375 -17.332 1.00 88.88 240 ALA A O 1
ATOM 1989 N N . ARG A 1 241 ? 15.221 2.826 -18.779 1.00 89.19 241 ARG A N 1
ATOM 1990 C CA . ARG A 1 241 ? 15.830 3.466 -19.957 1.00 89.19 241 ARG A CA 1
ATOM 1991 C C . ARG A 1 241 ? 15.043 3.206 -21.231 1.00 89.19 241 ARG A C 1
ATOM 1993 O O . ARG A 1 241 ? 14.497 2.122 -21.404 1.00 89.19 241 ARG A O 1
ATOM 2000 N N . GLN A 1 242 ? 15.050 4.178 -22.136 1.00 88.38 242 GLN A N 1
ATOM 2001 C CA . GLN A 1 242 ? 14.585 3.973 -23.504 1.00 88.38 242 GLN A CA 1
ATOM 2002 C C . GLN A 1 242 ? 15.646 3.167 -24.249 1.00 88.38 242 GLN A C 1
ATOM 2004 O O . GLN A 1 242 ? 16.840 3.474 -24.163 1.00 88.38 242 GLN A O 1
ATOM 2009 N N . ILE A 1 243 ? 15.210 2.119 -24.928 1.00 86.06 243 ILE A N 1
ATOM 2010 C CA . ILE A 1 243 ? 16.013 1.364 -25.879 1.00 86.06 243 ILE A CA 1
ATOM 2011 C C . ILE A 1 243 ? 15.242 1.452 -27.190 1.00 86.06 243 ILE A C 1
ATOM 2013 O O . ILE A 1 243 ? 14.051 1.201 -27.179 1.00 86.06 243 ILE A O 1
ATOM 2017 N N . ASP A 1 244 ? 15.895 1.854 -28.274 1.00 68.88 244 ASP A N 1
ATOM 2018 C CA . ASP A 1 244 ? 15.279 2.244 -29.559 1.00 68.88 244 ASP A CA 1
ATOM 2019 C C . ASP A 1 244 ? 14.950 3.746 -29.675 1.00 68.88 244 ASP A C 1
ATOM 2021 O O . ASP A 1 244 ? 14.061 4.282 -28.963 1.00 68.88 244 ASP A O 1
#

Solvent-accessible surface area (backbone atoms only — not comparable to full-atom values): 13176 Å² total; per-residue (Å²): 111,72,64,63,51,50,51,56,52,53,52,60,77,40,42,68,58,52,52,52,52,39,52,52,49,45,53,46,43,76,51,42,33,81,84,62,68,42,69,69,52,52,47,53,50,48,54,51,37,50,50,51,51,56,50,46,63,61,44,60,50,36,78,78,33,71,84,43,58,69,56,54,58,54,51,46,52,40,30,45,45,49,23,46,53,44,58,62,45,39,44,40,60,55,77,63,66,49,48,66,57,10,46,51,52,8,45,53,52,32,52,53,52,50,50,38,38,74,70,65,78,43,72,74,52,88,93,52,59,68,66,59,55,47,50,49,46,25,50,56,40,17,44,39,38,31,23,50,51,55,46,54,19,49,56,90,44,75,49,75,73,49,74,46,50,21,46,30,44,71,58,46,85,66,71,51,78,86,51,59,39,22,48,31,40,31,76,57,65,70,60,34,72,39,77,27,35,60,68,58,65,81,86,60,83,65,88,82,49,74,70,43,36,33,36,35,47,32,29,46,18,75,74,76,48,46,34,33,70,24,65,38,49,72,86,40,51,89,52,37,41,75,48,126

Nearest PDB structures (foldseek):
  8e0l-assembly1_C  TM=2.967E-01  e=9.800E+00  synthetic construct

Sequence (244 aa):
MRIIQKLSTYLNEKFDGLVLIGLLLVMIFYSAGFMLFNQYIALFYGLFSGLILVLFFKNWRTEYFINRSGLGLLTFVIVLEFAFLLYDQVHLKDDWYFLPWAVLLGGAVMVTISMLIGLKKIIIPKALSKFFYISAIFLFSTVYSYGLLSLINIFNARQVVKWERAEVGLPSWVITFGGNYNDAIFENREWGTRWMNLFFLKWEGDFPHPPTTAEIKVFEGNLGQHYMLKTYDEDEKNDARQID